Protein AF-A0A968E4V0-F1 (afdb_monomer_lite)

Secondary structure (DSSP, 8-state):
--------STTSSTTSSSSTT-S------SSPPPHHHHHT--TT-BHHHHHHHH---SEEE------EEE-----EE-TTS-EE-----EEEPPPEEEEEE---TT-SS-EEEEEEEETTEEEEEEEEE------------TTS----HHHHHHHHHHHHHHHHHHHHHHHHHHHHHHHHHHHTTSS--SS------EEEE-TTS-EEEESS-TT---------

Radius of gyration: 35.81 Å; chains: 1; bounding box: 77×72×116 Å

pLDDT: mean 72.74, std 19.31, range [39.78, 97.94]

Structure (mmCIF, N/CA/C/O backbone):
data_AF-A0A968E4V0-F1
#
_entry.id   AF-A0A968E4V0-F1
#
loop_
_atom_site.group_PDB
_atom_site.id
_atom_site.type_symbol
_atom_site.label_atom_id
_atom_site.label_alt_id
_atom_site.label_comp_id
_atom_site.label_asym_id
_atom_site.label_entity_id
_atom_site.label_seq_id
_atom_site.pdbx_PDB_ins_code
_atom_site.Cartn_x
_atom_site.Cartn_y
_atom_site.Cartn_z
_atom_site.occupancy
_atom_site.B_iso_or_equiv
_atom_site.auth_seq_id
_atom_site.auth_comp_id
_atom_site.auth_asym_id
_atom_site.auth_atom_id
_atom_site.pdbx_PDB_model_num
ATOM 1 N N . MET A 1 1 ? -40.345 -44.578 -57.515 1.00 40.41 1 MET A N 1
ATOM 2 C CA . MET A 1 1 ? -39.139 -43.722 -57.535 1.00 40.41 1 MET A CA 1
ATOM 3 C C . MET A 1 1 ? -39.230 -42.790 -56.338 1.00 40.41 1 MET A C 1
ATOM 5 O O . MET A 1 1 ? -40.056 -41.891 -56.361 1.00 40.41 1 MET A O 1
ATOM 9 N N . GLY A 1 2 ? -38.512 -43.099 -55.256 1.00 48.91 2 GLY A N 1
ATOM 10 C CA . GLY A 1 2 ? -38.533 -42.325 -54.010 1.00 48.91 2 GLY A CA 1
ATOM 11 C C . GLY A 1 2 ? -37.329 -41.391 -53.946 1.00 48.91 2 GLY A C 1
ATOM 12 O O . GLY A 1 2 ? -36.204 -41.841 -54.149 1.00 48.91 2 GLY A O 1
ATOM 13 N N . ILE A 1 3 ? -37.584 -40.105 -53.710 1.00 55.34 3 ILE A N 1
ATOM 14 C CA . ILE A 1 3 ? -36.569 -39.060 -53.559 1.00 55.34 3 ILE A CA 1
ATOM 15 C C . ILE A 1 3 ? -36.249 -38.948 -52.065 1.00 55.34 3 ILE A C 1
ATOM 17 O O . ILE A 1 3 ? -37.142 -38.738 -51.248 1.00 55.34 3 ILE A O 1
ATOM 21 N N . LEU A 1 4 ? -34.977 -39.159 -51.731 1.00 55.09 4 LEU A N 1
ATOM 22 C CA . LEU A 1 4 ? -34.410 -39.129 -50.387 1.00 55.09 4 LEU A CA 1
ATOM 23 C C . LEU A 1 4 ? -34.003 -37.677 -50.063 1.00 55.09 4 LEU A C 1
ATOM 25 O O . LEU A 1 4 ? -33.089 -37.149 -50.696 1.00 55.09 4 LEU A O 1
ATOM 29 N N . GLU A 1 5 ? -34.669 -37.020 -49.112 1.00 53.97 5 GLU A N 1
ATOM 30 C CA . GLU A 1 5 ? -34.240 -35.707 -48.605 1.00 53.97 5 GLU A CA 1
ATOM 31 C C . GLU A 1 5 ? -33.143 -35.860 -47.532 1.00 53.97 5 GLU A C 1
ATOM 33 O O . GLU A 1 5 ? -33.291 -36.686 -46.626 1.00 53.97 5 GLU A O 1
ATOM 38 N N . PRO A 1 6 ? -32.051 -35.071 -47.576 1.00 59.22 6 PRO A N 1
ATOM 39 C CA . PRO A 1 6 ? -31.046 -35.068 -46.519 1.00 59.22 6 PRO A CA 1
ATOM 40 C C . PRO A 1 6 ? -31.427 -34.112 -45.368 1.00 59.22 6 PRO A C 1
ATOM 42 O O . PRO A 1 6 ? -31.709 -32.934 -45.609 1.00 59.22 6 PRO A O 1
ATOM 45 N N . PRO A 1 7 ? -31.357 -34.551 -44.097 1.00 60.44 7 PRO A N 1
ATOM 46 C CA . PRO A 1 7 ? -31.489 -33.669 -42.946 1.00 60.44 7 PRO A CA 1
ATOM 47 C C . PRO A 1 7 ? -30.126 -33.037 -42.640 1.00 60.44 7 PRO A C 1
ATOM 49 O O . PRO A 1 7 ? -29.184 -33.733 -42.268 1.00 60.44 7 PRO A O 1
ATOM 52 N N . GLY A 1 8 ? -29.974 -31.718 -42.786 1.00 54.84 8 GLY A N 1
ATOM 53 C CA . GLY A 1 8 ? -28.654 -31.140 -42.514 1.00 54.84 8 GLY A CA 1
ATOM 54 C C . GLY A 1 8 ? -28.496 -29.641 -42.677 1.00 54.84 8 GLY A C 1
ATOM 55 O O . GLY A 1 8 ? -27.570 -29.224 -43.361 1.00 54.84 8 GLY A O 1
ATOM 56 N N . ARG A 1 9 ? -29.353 -28.815 -42.063 1.00 54.38 9 ARG A N 1
ATOM 57 C CA . ARG A 1 9 ? -29.071 -27.364 -41.944 1.00 54.38 9 ARG A CA 1
ATOM 58 C C . ARG A 1 9 ? -29.424 -26.711 -40.603 1.00 54.38 9 ARG A C 1
ATOM 60 O O . ARG A 1 9 ? -28.941 -25.620 -40.338 1.00 54.38 9 ARG A O 1
ATOM 67 N N . ALA A 1 10 ? -30.181 -27.368 -39.723 1.00 50.00 10 ALA A N 1
ATOM 68 C CA . ALA A 1 10 ? -30.678 -26.725 -38.499 1.00 50.00 10 ALA A CA 1
ATOM 69 C C . ALA A 1 10 ? -29.717 -26.753 -37.288 1.00 50.00 10 ALA A C 1
ATOM 71 O O . ALA A 1 10 ? -29.968 -26.067 -36.304 1.00 50.00 10 ALA A O 1
ATOM 72 N N . VAL A 1 11 ? -28.606 -27.499 -37.333 1.00 51.06 11 VAL A N 1
ATOM 73 C CA . VAL A 1 11 ? -27.713 -27.666 -36.160 1.00 51.06 11 VAL A CA 1
ATOM 74 C C . VAL A 1 11 ? -26.563 -26.641 -36.127 1.00 51.06 11 VAL A C 1
ATOM 76 O O . VAL A 1 11 ? -25.885 -26.491 -35.116 1.00 51.06 11 VAL A O 1
ATOM 79 N N . MET A 1 12 ? -26.364 -25.856 -37.190 1.00 49.75 12 MET A N 1
ATOM 80 C CA . MET A 1 12 ? -25.157 -25.032 -37.362 1.00 49.75 12 MET A CA 1
ATOM 81 C C . MET A 1 12 ? -25.287 -23.551 -36.951 1.00 49.75 12 MET A C 1
ATOM 83 O O . MET A 1 12 ? -24.521 -22.724 -37.430 1.00 49.75 12 MET A O 1
ATOM 87 N N . ILE A 1 13 ? -26.236 -23.185 -36.079 1.00 49.56 13 ILE A N 1
ATOM 88 C CA . ILE A 1 13 ? -26.352 -21.793 -35.575 1.00 49.56 13 ILE A CA 1
ATOM 89 C C . ILE A 1 13 ? -26.224 -21.700 -34.041 1.00 49.56 13 ILE A C 1
ATOM 91 O O . ILE A 1 13 ? -25.833 -20.659 -33.522 1.00 49.56 13 ILE A O 1
ATOM 95 N N . MET A 1 14 ? -26.405 -22.794 -33.293 1.00 42.66 14 MET A N 1
ATOM 96 C CA . MET A 1 14 ? -26.271 -22.770 -31.822 1.00 42.66 14 MET A CA 1
ATOM 97 C C . MET A 1 14 ? -24.825 -22.893 -31.306 1.00 42.66 14 MET A C 1
ATOM 99 O O . MET A 1 14 ? -24.577 -22.633 -30.133 1.00 42.66 14 MET A O 1
ATOM 103 N N . ALA A 1 15 ? -23.847 -23.230 -32.155 1.00 47.59 15 ALA A N 1
ATOM 104 C CA . ALA A 1 15 ? -22.446 -23.381 -31.737 1.00 47.59 15 ALA A CA 1
ATOM 105 C C . ALA A 1 15 ? -21.643 -22.061 -31.696 1.00 47.59 15 ALA A C 1
ATOM 107 O O . ALA A 1 15 ? -20.560 -22.028 -31.121 1.00 47.59 15 ALA A O 1
ATOM 108 N N . ALA A 1 16 ? -22.155 -20.964 -32.266 1.00 47.06 16 ALA A N 1
ATOM 109 C CA . ALA A 1 16 ? -21.416 -19.699 -32.348 1.00 47.06 16 ALA A CA 1
ATOM 110 C C . ALA A 1 16 ? -21.581 -18.787 -31.113 1.00 47.06 16 ALA A C 1
ATOM 112 O O . ALA A 1 16 ? -20.762 -17.897 -30.902 1.00 47.06 16 ALA A O 1
ATOM 113 N N . LEU A 1 17 ? -22.595 -19.011 -30.267 1.00 47.88 17 LEU A N 1
ATOM 114 C CA . LEU A 1 17 ? -22.869 -18.168 -29.088 1.00 47.88 17 LEU A CA 1
ATOM 115 C C . LEU A 1 17 ? -22.274 -18.698 -27.773 1.00 47.88 17 LEU A C 1
ATOM 117 O O . LEU A 1 17 ? -22.228 -17.958 -26.794 1.00 47.88 17 LEU A O 1
ATOM 121 N N . LEU A 1 18 ? -21.755 -19.932 -27.743 1.00 47.84 18 LEU A N 1
ATOM 122 C CA . LEU A 1 18 ? -21.088 -20.493 -26.556 1.00 47.84 18 LEU A CA 1
ATOM 123 C C . LEU A 1 18 ? -19.561 -20.274 -26.528 1.00 47.84 18 LEU A C 1
ATOM 125 O O . LEU A 1 18 ? -18.925 -20.560 -25.519 1.00 47.84 18 LEU A O 1
ATOM 129 N N . GLY A 1 19 ? -18.961 -19.768 -27.611 1.00 46.31 19 GLY A N 1
ATOM 130 C CA . GLY A 1 19 ? -17.504 -19.597 -27.723 1.00 46.31 19 GLY A CA 1
ATOM 131 C C . GLY A 1 19 ? -16.946 -18.295 -27.136 1.00 46.31 19 GLY A C 1
ATOM 132 O O . GLY A 1 19 ? -15.744 -18.200 -26.905 1.00 46.31 19 GLY A O 1
ATOM 133 N N . ALA A 1 20 ? -17.790 -17.294 -26.865 1.00 49.88 20 ALA A N 1
ATOM 134 C CA . ALA A 1 20 ? -17.334 -15.970 -26.425 1.00 49.88 20 ALA A CA 1
ATOM 135 C C . ALA A 1 20 ? -16.965 -15.889 -24.928 1.00 49.88 20 ALA A C 1
ATOM 137 O O . ALA A 1 20 ? -16.372 -14.904 -24.502 1.00 49.88 20 ALA A O 1
ATOM 138 N N . TRP A 1 21 ? -17.274 -16.920 -24.134 1.00 52.44 21 TRP A N 1
ATOM 139 C CA . TRP A 1 21 ? -16.990 -16.964 -22.689 1.00 52.44 21 TRP A CA 1
ATOM 140 C C . TRP A 1 21 ? -15.671 -17.662 -22.325 1.00 52.44 21 TRP A C 1
ATOM 142 O O . TRP A 1 21 ? -15.311 -17.721 -21.153 1.00 52.44 21 TRP A O 1
ATOM 152 N N . LEU A 1 22 ? -14.941 -18.186 -23.314 1.00 49.97 22 LEU A N 1
ATOM 153 C CA . LEU A 1 22 ? -13.665 -18.884 -23.112 1.00 49.97 22 LEU A CA 1
ATOM 154 C C . LEU A 1 22 ? -12.444 -18.064 -23.527 1.00 49.97 22 LEU A C 1
ATOM 156 O O . LEU A 1 22 ? -11.328 -18.571 -23.443 1.00 49.97 22 LEU A O 1
ATOM 160 N N . LEU A 1 23 ? -12.623 -16.810 -23.950 1.00 53.25 23 LEU A N 1
ATOM 161 C CA . LEU A 1 23 ? -11.489 -15.903 -24.065 1.00 53.25 23 LEU A CA 1
ATOM 162 C C . LEU A 1 23 ? -11.055 -15.554 -22.636 1.00 53.25 23 LEU A C 1
ATOM 164 O O . LEU A 1 23 ? -11.835 -14.910 -21.929 1.00 53.25 23 LEU A O 1
ATOM 168 N N . PRO A 1 24 ? -9.867 -15.992 -22.172 1.00 55.53 24 PRO A N 1
ATOM 169 C CA . PRO A 1 24 ? -9.330 -15.491 -20.922 1.00 55.53 24 PRO A CA 1
ATOM 170 C C . PRO A 1 24 ? -9.246 -13.975 -21.078 1.00 55.53 24 PRO A C 1
ATOM 172 O O . PRO A 1 24 ? -8.473 -13.475 -21.897 1.00 55.53 24 PRO A O 1
ATOM 175 N N . GLY A 1 25 ? -10.096 -13.249 -20.345 1.00 54.31 25 GLY A N 1
ATOM 176 C CA . GLY A 1 25 ? -9.962 -11.803 -20.228 1.00 54.31 25 GLY A CA 1
ATOM 177 C C . GLY A 1 25 ? -8.513 -11.495 -19.852 1.00 54.31 25 GLY A C 1
ATOM 178 O O . GLY A 1 25 ? -7.907 -12.328 -19.165 1.00 54.31 25 GLY A O 1
ATOM 179 N N . PRO A 1 26 ? -7.939 -10.380 -20.339 1.00 57.09 26 PRO A N 1
ATOM 180 C CA . PRO A 1 26 ? -6.553 -10.032 -20.059 1.00 57.09 26 PRO A CA 1
ATOM 181 C C . PRO A 1 26 ? -6.343 -10.168 -18.556 1.00 57.09 26 PRO A C 1
ATOM 183 O O . PRO A 1 26 ? -6.929 -9.433 -17.762 1.00 57.09 26 PRO A O 1
ATOM 186 N N . ARG A 1 27 ? -5.599 -11.204 -18.155 1.00 49.62 27 ARG A N 1
ATOM 187 C CA . ARG A 1 27 ? -5.190 -11.345 -16.768 1.00 49.62 27 ARG A CA 1
ATOM 188 C C . ARG A 1 27 ? -4.295 -10.148 -16.549 1.00 49.62 27 ARG A C 1
ATOM 190 O O . ARG A 1 27 ? -3.253 -10.069 -17.190 1.00 49.62 27 ARG A O 1
ATOM 197 N N . ALA A 1 28 ? -4.750 -9.221 -15.714 1.00 53.91 28 ALA A N 1
ATOM 198 C CA . ALA A 1 28 ? -3.884 -8.214 -15.143 1.00 53.91 28 ALA A CA 1
ATOM 199 C C . ALA A 1 28 ? -2.713 -8.980 -14.518 1.00 53.91 28 ALA A C 1
ATOM 201 O O . ALA A 1 28 ? -2.883 -9.676 -13.513 1.00 53.91 28 ALA A O 1
ATOM 202 N N . GLU A 1 29 ? -1.576 -8.982 -15.213 1.00 61.53 29 GLU A N 1
ATOM 203 C CA . GLU A 1 29 ? -0.310 -9.377 -14.622 1.00 61.53 29 GLU A CA 1
ATOM 204 C C . GLU A 1 29 ? -0.135 -8.532 -13.362 1.00 61.53 29 GLU A C 1
ATOM 206 O O . GLU A 1 29 ? -0.511 -7.359 -13.336 1.00 61.53 29 GLU A O 1
ATOM 211 N N . ALA A 1 30 ? 0.356 -9.166 -12.300 1.00 64.81 30 ALA A N 1
ATOM 212 C CA . ALA A 1 30 ? 0.696 -8.475 -11.068 1.00 64.81 30 ALA A CA 1
ATOM 213 C C . ALA A 1 30 ? 1.584 -7.263 -11.418 1.00 64.81 30 ALA A C 1
ATOM 215 O O . ALA A 1 30 ? 2.585 -7.422 -12.124 1.00 64.81 30 ALA A O 1
ATOM 216 N N . GLY A 1 31 ? 1.148 -6.060 -11.041 1.00 80.38 31 GLY A N 1
ATOM 217 C CA . GLY A 1 31 ? 1.777 -4.814 -11.464 1.00 80.38 31 GLY A CA 1
ATOM 218 C C . GLY A 1 31 ? 0.902 -3.577 -11.257 1.00 80.38 31 GLY A C 1
ATOM 219 O O . GLY A 1 31 ? -0.093 -3.589 -10.525 1.00 80.38 31 GLY A O 1
ATOM 220 N N . GLN A 1 32 ? 1.271 -2.472 -11.909 1.00 89.94 32 GLN A N 1
ATOM 221 C CA . GLN A 1 32 ? 0.540 -1.210 -11.821 1.00 89.94 32 GLN A CA 1
ATOM 222 C C . GLN A 1 32 ? -0.907 -1.338 -12.314 1.00 89.94 32 GLN A C 1
ATOM 224 O O . GLN A 1 32 ? -1.189 -1.885 -13.378 1.00 89.94 32 GLN A O 1
ATOM 229 N N . ILE A 1 33 ? -1.833 -0.708 -11.585 1.00 92.38 33 ILE A N 1
ATOM 230 C CA . ILE A 1 33 ? -3.208 -0.527 -12.057 1.00 92.38 33 ILE A CA 1
ATOM 231 C C . ILE A 1 33 ? -3.199 0.366 -13.299 1.00 92.38 33 ILE A C 1
ATOM 233 O O . ILE A 1 33 ? -2.739 1.514 -13.248 1.00 92.38 33 ILE A O 1
ATOM 237 N N . GLU A 1 34 ? -3.779 -0.125 -14.393 1.00 91.06 34 GLU A N 1
ATOM 238 C CA . GLU A 1 34 ? -3.966 0.665 -15.605 1.00 91.06 34 GLU A CA 1
ATOM 239 C C . GLU A 1 34 ? -4.679 1.989 -15.282 1.00 91.06 34 GLU A C 1
ATOM 241 O O . GLU A 1 34 ? -5.624 2.044 -14.489 1.00 91.06 34 GLU A O 1
ATOM 246 N N . SER A 1 35 ? -4.249 3.090 -15.902 1.00 90.94 35 SER A N 1
ATOM 247 C CA . SER A 1 35 ? -4.824 4.406 -15.615 1.00 90.94 35 SER A CA 1
ATOM 248 C C . SER A 1 35 ? -6.339 4.452 -15.827 1.00 90.94 35 SER A C 1
ATOM 250 O O . SER A 1 35 ? -7.029 5.087 -15.034 1.00 90.94 35 SER A O 1
ATOM 252 N N . SER A 1 36 ? -6.858 3.744 -16.834 1.00 91.56 36 SER A N 1
ATOM 253 C CA . SER A 1 36 ? -8.295 3.609 -17.087 1.00 91.56 36 SER A CA 1
ATOM 254 C C . SER A 1 36 ? -9.015 2.923 -15.916 1.00 91.56 36 SER A C 1
ATOM 256 O O . SER A 1 36 ? -9.959 3.488 -15.361 1.00 91.56 36 SER A O 1
ATOM 258 N N . ALA A 1 37 ? -8.520 1.765 -15.467 1.00 92.94 37 ALA A N 1
ATOM 259 C CA . ALA A 1 37 ? -9.046 1.028 -14.322 1.00 92.94 37 ALA A CA 1
ATOM 260 C C . ALA A 1 37 ? -9.014 1.870 -13.038 1.00 92.94 37 ALA A C 1
ATOM 262 O O . ALA A 1 37 ? -10.003 1.907 -12.305 1.00 92.94 37 ALA A O 1
ATOM 263 N N . TYR A 1 38 ? -7.935 2.625 -12.810 1.00 94.44 38 TYR A N 1
ATOM 264 C CA . TYR A 1 38 ? -7.808 3.528 -11.666 1.00 94.44 38 TYR A CA 1
ATOM 265 C C . TYR A 1 38 ? -8.910 4.598 -11.618 1.00 94.44 38 TYR A C 1
ATOM 267 O O . TYR A 1 38 ? -9.493 4.817 -10.559 1.00 94.44 38 TYR A O 1
ATOM 275 N N . PHE A 1 39 ? -9.251 5.237 -12.747 1.00 95.12 39 PHE A N 1
ATOM 276 C CA . PHE A 1 39 ? -10.326 6.247 -12.789 1.00 95.12 39 PHE A CA 1
ATOM 277 C C . PHE A 1 39 ? -11.709 5.678 -12.459 1.00 95.12 39 PHE A C 1
ATOM 279 O O . PHE A 1 39 ? -12.626 6.417 -12.084 1.00 95.12 39 PHE A O 1
ATOM 286 N N . HIS A 1 40 ? -11.869 4.363 -12.588 1.00 96.31 40 HIS A N 1
ATOM 287 C CA . HIS A 1 40 ? -13.087 3.671 -12.214 1.00 96.31 40 HIS A CA 1
ATOM 288 C C . HIS A 1 40 ? -13.116 3.244 -10.748 1.00 96.31 40 HIS A C 1
ATOM 290 O O . HIS A 1 40 ? -14.178 2.817 -10.308 1.00 96.31 40 HIS A O 1
ATOM 296 N N . LEU A 1 41 ? -12.031 3.364 -9.981 1.00 96.81 41 LEU A N 1
ATOM 297 C CA . LEU A 1 41 ? -12.030 3.043 -8.553 1.00 96.81 41 LEU A CA 1
ATOM 298 C C . LEU A 1 41 ? -12.639 4.186 -7.735 1.00 96.81 41 LEU A C 1
ATOM 300 O O . LEU A 1 41 ? -12.351 5.362 -7.962 1.00 96.81 41 LEU A O 1
ATOM 304 N N . ARG A 1 42 ? -13.500 3.852 -6.767 1.00 97.69 42 ARG A N 1
ATOM 305 C CA . ARG A 1 42 ? -14.157 4.832 -5.887 1.00 97.69 42 ARG A CA 1
ATOM 306 C C . ARG A 1 42 ? -14.251 4.313 -4.458 1.00 97.69 42 ARG A C 1
ATOM 308 O O . ARG A 1 42 ? -14.364 3.112 -4.235 1.00 97.69 42 ARG A O 1
ATOM 315 N N . ARG A 1 43 ? -14.258 5.236 -3.491 1.00 97.00 43 ARG A N 1
ATOM 316 C CA . ARG A 1 43 ? -14.548 4.916 -2.084 1.00 97.00 43 ARG A CA 1
ATOM 317 C C . ARG A 1 43 ? -15.885 4.171 -1.975 1.00 97.00 43 ARG A C 1
ATOM 319 O O . ARG A 1 43 ? -16.830 4.526 -2.678 1.00 97.00 43 ARG A O 1
ATOM 326 N N . GLY A 1 44 ? -15.939 3.160 -1.112 1.00 96.50 44 GLY A N 1
ATOM 327 C CA . GLY A 1 44 ? -17.098 2.281 -0.928 1.00 96.50 44 GLY A CA 1
ATOM 328 C C . GLY A 1 44 ? -17.151 1.057 -1.854 1.00 96.50 44 GLY A C 1
ATOM 329 O O . GLY A 1 44 ? -18.010 0.208 -1.658 1.00 96.50 44 GLY A O 1
ATOM 330 N N . MET A 1 45 ? -16.258 0.921 -2.845 1.00 97.94 45 MET A N 1
ATOM 331 C CA . MET A 1 45 ? -16.186 -0.316 -3.642 1.00 97.94 45 MET A CA 1
ATOM 332 C C . MET A 1 45 ? -15.734 -1.496 -2.790 1.00 97.94 45 MET A C 1
ATOM 334 O O . MET A 1 45 ? -14.842 -1.342 -1.956 1.00 97.94 45 MET A O 1
ATOM 338 N N . SER A 1 46 ? -16.305 -2.676 -3.029 1.00 96.94 46 SER A N 1
ATOM 339 C CA . SER A 1 46 ? -15.897 -3.891 -2.326 1.00 96.94 46 SER A CA 1
ATOM 340 C C . SER A 1 46 ? -14.529 -4.384 -2.800 1.00 96.94 46 SER A C 1
ATOM 342 O O . SER A 1 46 ? -14.146 -4.188 -3.954 1.00 96.94 46 SER A O 1
ATOM 344 N N . GLU A 1 47 ? -13.816 -5.112 -1.939 1.00 95.31 47 GLU A N 1
ATOM 345 C CA . GLU A 1 47 ? -12.570 -5.814 -2.299 1.00 95.31 47 GLU A CA 1
ATOM 346 C C . GLU A 1 47 ? -12.715 -6.657 -3.579 1.00 95.31 47 GLU A C 1
ATOM 348 O O . GLU A 1 47 ? -11.854 -6.629 -4.459 1.00 95.31 47 GLU A O 1
ATOM 353 N N . SER A 1 48 ? -13.838 -7.364 -3.732 1.00 95.62 48 SER A N 1
ATOM 354 C CA . SER A 1 48 ? -14.123 -8.174 -4.920 1.00 95.62 48 SER A CA 1
ATOM 355 C C . SER A 1 48 ? -14.285 -7.342 -6.194 1.00 95.62 48 SER A C 1
ATOM 357 O O . SER A 1 48 ? -13.789 -7.742 -7.245 1.00 95.62 48 SER A O 1
ATOM 359 N N . GLU A 1 49 ? -14.939 -6.180 -6.120 1.00 95.94 49 GLU A N 1
ATOM 360 C CA . GLU A 1 49 ? -15.088 -5.277 -7.264 1.00 95.94 49 GLU A CA 1
ATOM 361 C C . GLU A 1 49 ? -13.729 -4.710 -7.689 1.00 95.94 49 GLU A C 1
ATOM 363 O O . GLU A 1 49 ? -13.444 -4.616 -8.886 1.00 95.94 49 GLU A O 1
ATOM 368 N N . VAL A 1 50 ? -12.860 -4.406 -6.720 1.00 95.94 50 VAL A N 1
ATOM 369 C CA . VAL A 1 50 ? -11.485 -3.975 -6.996 1.00 95.94 50 VAL A CA 1
ATOM 370 C C . VAL A 1 50 ? -10.693 -5.073 -7.689 1.00 95.94 50 VAL A C 1
ATOM 372 O O . VAL A 1 50 ? -10.075 -4.788 -8.707 1.00 95.94 50 VAL A O 1
ATOM 375 N N . LEU A 1 51 ? -10.749 -6.322 -7.218 1.00 94.75 51 LEU A N 1
ATOM 376 C CA . LEU A 1 51 ? -10.036 -7.436 -7.863 1.00 94.75 51 LEU A CA 1
ATOM 377 C C . LEU A 1 51 ? -10.466 -7.647 -9.313 1.00 94.75 51 LEU A C 1
ATOM 379 O O . LEU A 1 51 ? -9.628 -7.925 -10.165 1.00 94.75 51 LEU A O 1
ATOM 383 N N . VAL A 1 52 ? -11.760 -7.502 -9.603 1.00 93.88 52 VAL A N 1
ATOM 384 C CA . VAL A 1 52 ? -12.283 -7.654 -10.968 1.00 93.88 52 VAL A CA 1
ATOM 385 C C . VAL A 1 52 ? -11.779 -6.540 -11.889 1.00 93.88 52 VAL A C 1
ATOM 387 O O . VAL A 1 52 ? -11.552 -6.793 -13.069 1.00 93.88 52 VAL A O 1
ATOM 390 N N . ARG A 1 53 ? -11.602 -5.316 -11.376 1.00 93.31 53 ARG A N 1
ATOM 391 C CA . ARG A 1 53 ? -11.212 -4.149 -12.187 1.00 93.31 53 ARG A CA 1
ATOM 392 C C . ARG A 1 53 ? -9.709 -3.920 -12.268 1.00 93.31 53 ARG A C 1
ATOM 394 O O . ARG A 1 53 ? -9.196 -3.644 -13.343 1.00 93.31 53 ARG A O 1
ATOM 401 N N . ALA A 1 54 ? -9.038 -3.960 -11.126 1.00 93.94 54 ALA A N 1
ATOM 402 C CA . ALA A 1 54 ? -7.624 -3.644 -10.976 1.00 93.94 54 ALA A CA 1
ATOM 403 C C . ALA A 1 54 ? -6.727 -4.887 -11.011 1.00 93.94 54 ALA A C 1
ATOM 405 O O . ALA A 1 54 ? -5.518 -4.751 -11.151 1.00 93.94 54 ALA A O 1
ATOM 406 N N . GLY A 1 55 ? -7.300 -6.086 -10.880 1.00 93.75 55 GLY A N 1
ATOM 407 C CA . GLY A 1 55 ? -6.531 -7.317 -10.760 1.00 93.75 55 GLY A CA 1
ATOM 408 C C . GLY A 1 55 ? -6.008 -7.569 -9.348 1.00 93.75 55 GLY A C 1
ATOM 409 O O . GLY A 1 55 ? -6.311 -6.847 -8.390 1.00 93.75 55 GLY A O 1
ATOM 410 N N . ALA A 1 56 ? -5.234 -8.647 -9.227 1.00 94.38 56 ALA A N 1
ATOM 411 C CA . ALA A 1 56 ? -4.619 -9.043 -7.969 1.00 94.38 56 ALA A CA 1
ATOM 412 C C . ALA A 1 56 ? -3.514 -8.046 -7.569 1.00 94.38 56 ALA A C 1
ATOM 414 O O . ALA A 1 56 ? -2.725 -7.654 -8.427 1.00 94.38 56 ALA A O 1
ATOM 415 N N . PRO A 1 57 ? -3.439 -7.641 -6.291 1.00 95.38 57 PRO A N 1
ATOM 416 C CA . PRO A 1 57 ? -2.367 -6.775 -5.812 1.00 95.38 57 PRO A CA 1
ATOM 417 C C . PRO A 1 57 ? -1.037 -7.526 -5.684 1.00 95.38 57 PRO A C 1
ATOM 419 O O . PRO A 1 57 ? -1.020 -8.730 -5.423 1.00 95.38 57 PRO A O 1
ATOM 422 N N . ASP A 1 58 ? 0.074 -6.794 -5.766 1.00 94.12 58 ASP A N 1
ATOM 423 C CA . ASP A 1 58 ? 1.425 -7.344 -5.588 1.00 94.12 58 ASP A CA 1
ATOM 424 C C . ASP A 1 58 ? 1.723 -7.665 -4.125 1.00 94.12 58 ASP A C 1
ATOM 426 O O . ASP A 1 58 ? 2.342 -8.676 -3.790 1.00 94.12 58 ASP A O 1
ATOM 430 N N . LEU A 1 59 ? 1.277 -6.779 -3.233 1.00 93.56 59 LEU A N 1
ATOM 431 C CA . LEU A 1 59 ? 1.459 -6.928 -1.799 1.00 93.56 59 LEU A CA 1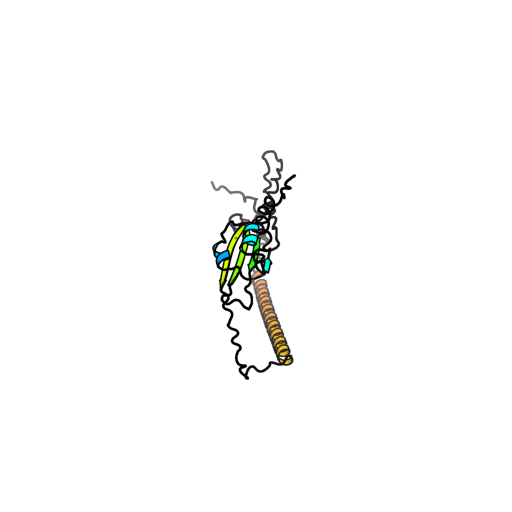
ATOM 432 C C . LEU A 1 59 ? 0.164 -6.594 -1.068 1.00 93.56 59 LEU A C 1
ATOM 434 O O . LEU A 1 59 ? -0.439 -5.535 -1.252 1.00 93.56 59 LEU A O 1
ATOM 438 N N . VAL A 1 60 ? -0.225 -7.497 -0.175 1.00 94.19 60 VAL A N 1
ATOM 439 C CA . VAL A 1 60 ? -1.321 -7.292 0.767 1.00 94.19 60 VAL A CA 1
ATOM 440 C C . VAL A 1 60 ? -0.721 -7.134 2.153 1.00 94.19 60 VAL A C 1
ATOM 442 O O . VAL A 1 60 ? -0.093 -8.051 2.678 1.00 94.19 60 VAL A O 1
ATOM 445 N N . THR A 1 61 ? -0.922 -5.970 2.762 1.00 91.50 61 THR A N 1
ATOM 446 C CA . THR A 1 61 ? -0.595 -5.739 4.168 1.00 91.50 61 THR A CA 1
ATOM 447 C C . THR A 1 61 ? -1.882 -5.598 4.965 1.00 91.50 61 THR A C 1
ATOM 449 O O . THR A 1 61 ? -2.626 -4.629 4.847 1.00 91.50 61 THR A O 1
ATOM 452 N N . SER A 1 62 ? -2.159 -6.586 5.804 1.00 87.25 62 SER A N 1
ATOM 453 C CA . SER A 1 62 ? -3.076 -6.428 6.926 1.00 87.25 62 SER A CA 1
ATOM 454 C C . SER A 1 62 ? -2.210 -6.094 8.141 1.00 87.25 62 SER A C 1
ATOM 456 O O . SER A 1 62 ? -1.414 -6.953 8.536 1.00 87.25 62 SER A O 1
ATOM 458 N N . PRO A 1 63 ? -2.303 -4.893 8.744 1.00 69.44 63 PRO A N 1
ATOM 459 C CA . PRO A 1 63 ? -1.800 -4.683 10.088 1.00 69.44 63 PRO A CA 1
ATOM 460 C C . PRO A 1 63 ? -2.623 -5.618 10.973 1.00 69.44 63 PRO A C 1
ATOM 462 O O . PRO A 1 63 ? -3.761 -5.326 11.330 1.00 69.44 63 PRO A O 1
ATOM 465 N N . GLY A 1 64 ? -2.094 -6.822 11.181 1.00 61.62 64 GLY A N 1
ATOM 466 C CA . GLY A 1 64 ? -2.764 -7.891 11.891 1.00 61.62 64 GLY A CA 1
ATOM 467 C C . GLY A 1 64 ? -2.944 -7.457 13.327 1.00 61.62 64 GLY A C 1
ATOM 468 O O . GLY A 1 64 ? -2.020 -7.585 14.112 1.00 61.62 64 GLY A O 1
ATOM 469 N N . LEU A 1 65 ? -4.106 -6.894 13.628 1.00 53.06 65 LEU A N 1
ATOM 470 C CA . LEU A 1 65 ? -4.640 -6.664 14.955 1.00 53.06 65 LEU A CA 1
ATOM 471 C C . LEU A 1 65 ? -6.136 -6.430 14.753 1.00 53.06 65 LEU A C 1
ATOM 473 O O . LEU A 1 65 ? -6.606 -5.303 14.595 1.00 53.06 65 LEU A O 1
ATOM 477 N N . GLU A 1 66 ? -6.899 -7.522 14.804 1.00 53.94 66 GLU A N 1
ATOM 478 C CA . GLU A 1 66 ? -8.187 -7.469 15.487 1.00 53.94 66 GLU A CA 1
ATOM 479 C C . GLU A 1 66 ? -7.894 -6.998 16.918 1.00 53.94 66 GLU A C 1
ATOM 481 O O . GLU A 1 66 ? -7.734 -7.788 17.846 1.00 53.94 66 GLU A O 1
ATOM 486 N N . ALA A 1 67 ? -7.744 -5.690 17.107 1.00 50.28 67 ALA A N 1
ATOM 487 C CA . ALA A 1 67 ? -7.833 -5.108 18.424 1.00 50.28 67 ALA A CA 1
ATOM 488 C C . ALA A 1 67 ? -9.300 -5.277 18.824 1.00 50.28 67 ALA A C 1
ATOM 490 O O . ALA A 1 67 ? -10.174 -4.479 18.490 1.00 50.28 67 ALA A O 1
ATOM 491 N N . VAL A 1 68 ? -9.592 -6.403 19.472 1.00 54.12 68 VAL A N 1
ATOM 492 C CA . VAL A 1 68 ? -10.821 -6.567 20.230 1.00 54.12 68 VAL A CA 1
ATOM 493 C C . VAL A 1 68 ? -10.684 -5.593 21.388 1.00 54.12 68 VAL A C 1
ATOM 495 O O . VAL A 1 68 ? -10.089 -5.908 22.417 1.00 54.12 68 VAL A O 1
ATOM 498 N N . GLU A 1 69 ? -11.175 -4.372 21.195 1.00 53.34 69 GLU A N 1
ATOM 499 C CA . GLU A 1 69 ? -11.292 -3.422 22.286 1.00 53.34 69 GLU A CA 1
ATOM 500 C C . GLU A 1 69 ? -12.365 -3.971 23.229 1.00 53.34 69 GLU A C 1
ATOM 502 O O . GLU A 1 69 ? -13.572 -3.816 23.025 1.00 53.34 69 GLU A O 1
ATOM 507 N N . VAL A 1 70 ? -11.916 -4.702 24.248 1.00 55.47 70 VAL A N 1
ATOM 508 C CA . VAL A 1 70 ? -12.761 -5.108 25.365 1.00 55.47 70 VAL A CA 1
ATOM 509 C C . VAL A 1 70 ? -12.950 -3.866 26.221 1.00 55.47 70 VAL A C 1
ATOM 511 O O . VAL A 1 70 ? -12.216 -3.632 27.181 1.00 55.47 70 VAL A O 1
ATOM 514 N N . LYS A 1 71 ? -13.932 -3.039 25.859 1.00 55.03 71 LYS A N 1
ATOM 515 C CA . LYS A 1 71 ? -14.399 -1.975 26.743 1.00 55.03 71 LYS A CA 1
ATOM 516 C C . LYS A 1 71 ? -14.924 -2.659 28.006 1.00 55.03 71 LYS A C 1
ATOM 518 O O . LYS A 1 71 ? -15.940 -3.352 27.956 1.00 55.03 71 LYS A O 1
ATOM 523 N N . ARG A 1 72 ? -14.201 -2.538 29.124 1.00 55.75 72 ARG A N 1
ATOM 524 C CA . ARG A 1 72 ? -14.737 -2.931 30.432 1.00 55.75 72 ARG A CA 1
ATOM 525 C C . ARG A 1 72 ? -15.934 -2.021 30.690 1.00 55.75 72 ARG A C 1
ATOM 527 O O . ARG A 1 72 ? -15.751 -0.816 30.841 1.00 55.75 72 ARG A O 1
ATOM 534 N N . GLY A 1 73 ? -17.139 -2.589 30.654 1.00 56.00 73 GLY A N 1
ATOM 535 C CA . GLY A 1 73 ? -18.343 -1.888 31.083 1.00 56.00 73 GLY A CA 1
ATOM 536 C C . GLY A 1 73 ? -18.159 -1.405 32.519 1.00 56.00 73 GLY A C 1
ATOM 537 O O . GLY A 1 73 ? -17.542 -2.101 33.332 1.00 56.00 73 GLY A O 1
ATOM 538 N N . MET A 1 74 ? -18.636 -0.196 32.810 1.00 53.38 74 MET A N 1
ATOM 539 C CA . MET A 1 74 ? -18.771 0.272 34.187 1.00 53.38 74 MET A CA 1
ATOM 540 C C . MET A 1 74 ? -19.657 -0.716 34.949 1.00 53.38 74 MET A C 1
ATOM 542 O O . MET A 1 74 ? -20.669 -1.181 34.431 1.00 53.38 74 MET A O 1
ATOM 546 N N . VAL A 1 75 ? -19.248 -1.060 36.168 1.00 58.22 75 VAL A N 1
ATOM 547 C CA . VAL A 1 75 ? -20.087 -1.825 37.090 1.00 58.22 75 VAL A CA 1
ATOM 548 C C . VAL A 1 75 ? -21.003 -0.812 37.755 1.00 58.22 75 VAL A C 1
ATOM 550 O O . VAL A 1 75 ? -20.613 -0.183 38.739 1.00 58.22 75 VAL A O 1
ATOM 553 N N . ASP A 1 76 ? -22.194 -0.620 37.201 1.00 58.25 76 ASP A N 1
ATOM 554 C CA . ASP A 1 76 ? -23.221 0.140 37.901 1.00 58.25 76 ASP A CA 1
ATOM 555 C C . ASP A 1 76 ? -23.806 -0.743 39.004 1.00 58.25 76 ASP A C 1
ATOM 557 O O . ASP A 1 76 ? -24.343 -1.829 38.770 1.00 58.25 76 ASP A O 1
ATOM 561 N N . ARG A 1 77 ? -23.645 -0.284 40.247 1.00 57.31 77 ARG A N 1
ATOM 562 C CA . ARG A 1 77 ? -24.290 -0.891 41.409 1.00 57.31 77 ARG A CA 1
ATOM 563 C C . ARG A 1 77 ? -25.728 -0.383 41.433 1.00 57.31 77 ARG A C 1
ATOM 565 O O . ARG A 1 77 ? -25.949 0.807 41.648 1.00 57.31 77 ARG A O 1
ATOM 572 N N . GLY A 1 78 ? -26.685 -1.281 41.201 1.00 65.56 78 GLY A N 1
ATOM 573 C CA . GLY A 1 78 ? -28.102 -0.959 41.336 1.00 65.56 78 GLY A CA 1
ATOM 574 C C . GLY A 1 78 ? -28.434 -0.510 42.762 1.00 65.56 78 GLY A C 1
ATOM 575 O O . GLY A 1 78 ? -27.716 -0.840 43.711 1.00 65.56 78 GLY A O 1
ATOM 576 N N . VAL A 1 79 ? -29.536 0.227 42.916 1.00 74.25 79 VAL A N 1
ATOM 577 C CA . VAL A 1 79 ? -30.048 0.720 44.215 1.00 74.25 79 VAL A CA 1
ATOM 578 C C . VAL A 1 79 ? -30.259 -0.433 45.215 1.00 74.25 79 VAL A C 1
ATOM 580 O O . VAL A 1 79 ? -30.147 -0.255 46.425 1.00 74.25 79 VAL A O 1
ATOM 583 N N . ASP A 1 80 ? -30.458 -1.634 44.684 1.00 77.94 80 ASP A N 1
ATOM 584 C CA . ASP A 1 80 ? -30.785 -2.875 45.376 1.00 77.94 80 ASP A CA 1
ATOM 585 C C . ASP A 1 80 ? -29.524 -3.651 45.817 1.00 77.94 80 ASP A C 1
ATOM 587 O O . ASP A 1 80 ? -29.612 -4.692 46.463 1.00 77.94 80 ASP A O 1
ATOM 591 N N . GLY A 1 81 ? -28.329 -3.173 45.449 1.00 75.75 81 GLY A N 1
ATOM 592 C CA . GLY A 1 81 ? -27.058 -3.855 45.703 1.00 75.75 81 GLY A CA 1
ATOM 593 C C . GLY A 1 81 ? -26.718 -4.973 44.710 1.00 75.75 81 GLY A C 1
ATOM 594 O O . GLY A 1 81 ? -25.616 -5.522 44.788 1.00 75.75 81 GLY A O 1
ATOM 595 N N . GLU A 1 82 ? -27.595 -5.283 43.750 1.00 60.16 82 GLU A N 1
ATOM 596 C CA . GLU A 1 82 ? -27.264 -6.189 42.649 1.00 60.16 82 GLU A CA 1
ATOM 597 C C . GLU A 1 82 ? -26.183 -5.576 41.747 1.00 60.16 82 GLU A C 1
ATOM 599 O O . GLU A 1 82 ? -26.278 -4.438 41.275 1.00 60.16 82 GLU A O 1
ATOM 604 N N . MET A 1 83 ? -25.116 -6.348 41.525 1.00 55.72 83 MET A N 1
ATOM 605 C CA . MET A 1 83 ? -24.084 -6.018 40.549 1.00 55.72 83 MET A CA 1
ATOM 606 C C . MET A 1 83 ? -24.553 -6.492 39.176 1.00 55.72 83 MET A C 1
ATOM 608 O O . MET A 1 83 ? -24.486 -7.681 38.867 1.00 55.72 83 MET A O 1
ATOM 612 N N . SER A 1 84 ? -25.017 -5.562 38.345 1.00 52.91 84 SER A N 1
ATOM 613 C CA . SER A 1 84 ? -25.273 -5.839 36.935 1.00 52.91 84 SER A CA 1
ATOM 614 C C . SER A 1 84 ? -23.953 -5.763 36.168 1.00 52.91 84 SER A C 1
ATOM 616 O O . SER A 1 84 ? -23.314 -4.712 36.104 1.00 52.91 84 SER A O 1
ATOM 618 N N . PHE A 1 85 ? -23.520 -6.882 35.587 1.00 56.16 85 PHE A N 1
ATOM 619 C CA . PHE A 1 85 ? -22.411 -6.882 34.638 1.00 56.16 85 PHE A CA 1
ATOM 620 C C . PHE A 1 85 ? -22.946 -6.445 33.278 1.00 56.16 85 PHE A C 1
ATOM 622 O O . PHE A 1 85 ? -23.574 -7.239 32.574 1.00 56.16 85 PHE A O 1
ATOM 629 N N . ASP A 1 86 ? -22.698 -5.188 32.902 1.00 53.50 86 ASP A N 1
ATOM 630 C CA . ASP A 1 86 ? -23.051 -4.735 31.562 1.00 53.50 86 ASP A CA 1
ATOM 631 C C . ASP A 1 86 ? -22.254 -5.556 30.537 1.00 53.50 86 ASP A C 1
ATOM 633 O O . ASP A 1 86 ? -21.029 -5.719 30.615 1.00 53.50 86 ASP A O 1
ATOM 637 N N . THR A 1 87 ? -22.989 -6.195 29.636 1.00 54.81 87 THR A N 1
ATOM 638 C CA . THR A 1 87 ? -22.485 -7.284 28.800 1.00 54.81 87 THR A CA 1
ATOM 639 C C . THR A 1 87 ? -21.408 -6.734 27.868 1.00 54.81 87 THR A C 1
ATOM 641 O O . THR A 1 87 ? -21.631 -5.739 27.183 1.00 54.81 87 THR A O 1
ATOM 644 N N . PHE A 1 88 ? -20.234 -7.374 27.825 1.00 53.62 88 PHE A N 1
ATOM 645 C CA . PHE A 1 88 ? -19.090 -6.962 27.005 1.00 53.62 88 PHE A CA 1
ATOM 646 C C . PHE A 1 88 ? -19.503 -6.593 25.568 1.00 53.62 88 PHE A C 1
ATOM 648 O O . PHE A 1 88 ? -19.679 -7.467 24.714 1.00 53.62 88 PHE A O 1
ATOM 655 N N . ARG A 1 89 ? -19.605 -5.293 25.261 1.00 53.56 89 ARG A N 1
ATOM 656 C CA . ARG A 1 89 ? -19.738 -4.823 23.879 1.00 53.56 89 ARG A CA 1
ATOM 657 C C . ARG A 1 89 ? -18.395 -5.020 23.187 1.00 53.56 89 ARG A C 1
ATOM 659 O O . ARG A 1 89 ? -17.493 -4.197 23.305 1.00 53.56 89 ARG A O 1
ATOM 666 N N . ARG A 1 90 ? -18.254 -6.141 22.475 1.00 54.62 90 ARG A N 1
ATOM 667 C CA . ARG A 1 90 ? -17.135 -6.371 21.555 1.00 54.62 90 ARG A CA 1
ATOM 668 C C . ARG A 1 90 ? -17.281 -5.420 20.374 1.00 54.62 90 ARG A C 1
ATOM 670 O O . ARG A 1 90 ? -17.967 -5.730 19.402 1.00 54.62 90 ARG A O 1
ATOM 677 N N . THR A 1 91 ? -16.638 -4.264 20.455 1.00 55.06 91 THR A N 1
ATOM 678 C CA . THR A 1 91 ? -16.503 -3.373 19.304 1.00 55.06 91 THR A CA 1
ATOM 679 C C . THR A 1 91 ? -15.461 -3.999 18.385 1.00 55.06 91 THR A C 1
ATOM 681 O O . THR A 1 91 ? -14.270 -3.985 18.689 1.00 55.06 91 THR A O 1
ATOM 684 N N . ARG A 1 92 ? -15.895 -4.636 17.290 1.00 56.00 92 ARG A N 1
ATOM 685 C CA . ARG A 1 92 ? -14.959 -5.088 16.255 1.00 56.00 92 ARG A CA 1
ATOM 686 C C . ARG A 1 92 ? -14.399 -3.845 15.582 1.00 56.00 92 ARG A C 1
ATOM 688 O O . ARG A 1 92 ? -15.132 -3.137 14.894 1.00 56.00 92 ARG A O 1
ATOM 695 N N . ILE A 1 93 ? -13.118 -3.569 15.798 1.00 61.69 93 ILE A N 1
ATOM 696 C CA . ILE A 1 93 ? -12.417 -2.572 14.997 1.00 61.69 93 ILE A CA 1
ATOM 697 C C . ILE A 1 93 ? -12.363 -3.142 13.574 1.00 61.69 93 ILE A C 1
ATOM 699 O O . ILE A 1 93 ? -11.872 -4.259 13.399 1.00 61.69 93 ILE A O 1
ATOM 703 N N . PRO A 1 94 ? -12.930 -2.451 12.567 1.00 65.38 94 PRO A N 1
ATOM 704 C CA . PRO A 1 94 ? -12.938 -2.960 11.204 1.00 65.38 94 PRO A CA 1
ATOM 705 C C . PRO A 1 94 ? -11.496 -3.182 10.758 1.00 65.38 94 PRO A C 1
ATOM 707 O O . PRO A 1 94 ? -10.670 -2.272 10.851 1.00 65.38 94 PRO A O 1
ATOM 710 N N . THR A 1 95 ? -11.203 -4.399 10.304 1.00 68.38 95 THR A N 1
ATOM 711 C CA . THR A 1 95 ? -9.886 -4.777 9.797 1.00 68.38 95 THR A CA 1
ATOM 712 C C . THR A 1 95 ? -9.498 -3.824 8.678 1.00 68.38 95 THR A C 1
ATOM 714 O O . THR A 1 95 ? -10.253 -3.629 7.720 1.00 68.38 95 THR A O 1
ATOM 717 N N . ILE A 1 96 ? -8.335 -3.198 8.835 1.00 87.19 96 ILE A N 1
ATOM 718 C CA . ILE A 1 96 ? -7.738 -2.368 7.798 1.00 87.19 96 ILE A CA 1
ATOM 719 C C . ILE A 1 96 ? -6.909 -3.310 6.932 1.00 87.19 96 ILE A C 1
ATOM 721 O O . ILE A 1 96 ? -6.016 -3.969 7.447 1.00 87.19 96 ILE A O 1
ATOM 725 N N . ALA A 1 97 ? -7.189 -3.407 5.641 1.00 91.81 97 ALA A N 1
ATOM 726 C CA . ALA A 1 97 ? -6.306 -4.095 4.701 1.00 91.81 97 ALA A CA 1
ATOM 727 C C . ALA A 1 97 ? -5.734 -3.060 3.740 1.00 91.81 97 ALA A C 1
ATOM 729 O O . ALA A 1 97 ? -6.404 -2.091 3.401 1.00 91.81 97 ALA A O 1
ATOM 730 N N . ARG A 1 98 ? -4.487 -3.219 3.313 1.00 95.12 98 ARG A N 1
ATOM 731 C CA . ARG A 1 98 ? -3.874 -2.345 2.316 1.00 95.12 98 ARG A CA 1
ATOM 732 C C . ARG A 1 98 ? -3.315 -3.172 1.182 1.00 95.12 98 ARG A C 1
ATOM 734 O O . ARG A 1 98 ? -2.488 -4.055 1.396 1.00 95.12 98 ARG A O 1
ATOM 741 N N . TRP A 1 99 ? -3.750 -2.866 -0.024 1.00 96.38 99 TRP A N 1
ATOM 742 C CA . TRP A 1 99 ? -3.304 -3.504 -1.253 1.00 96.38 99 TRP A CA 1
ATOM 743 C C . TRP A 1 99 ? -2.374 -2.566 -1.990 1.00 96.38 99 TRP A C 1
ATOM 745 O O . TRP A 1 99 ? -2.644 -1.371 -2.083 1.00 96.38 99 TRP A O 1
ATOM 755 N N . HIS A 1 100 ? -1.247 -3.098 -2.435 1.00 96.25 100 HIS A N 1
ATOM 756 C CA . HIS A 1 100 ? -0.194 -2.332 -3.076 1.00 96.25 100 HIS A CA 1
ATOM 757 C C . HIS A 1 100 ? -0.045 -2.848 -4.500 1.00 96.25 100 HIS A C 1
ATOM 759 O O . HIS A 1 100 ? 0.074 -4.056 -4.707 1.00 96.25 100 HIS A O 1
ATOM 765 N N . TYR A 1 101 ? -0.040 -1.911 -5.438 1.00 95.62 101 TYR A N 1
ATOM 766 C CA . TYR A 1 101 ? 0.193 -2.132 -6.856 1.00 95.62 101 TYR A CA 1
ATOM 767 C C . TYR A 1 101 ? 1.460 -1.369 -7.230 1.00 95.62 101 TYR A C 1
ATOM 769 O O . TYR A 1 101 ? 1.515 -0.138 -7.100 1.00 95.62 101 TYR A O 1
ATOM 777 N N . VAL A 1 102 ? 2.495 -2.112 -7.599 1.00 93.75 102 VAL A N 1
ATOM 778 C CA . VAL A 1 102 ? 3.860 -1.645 -7.822 1.00 93.75 102 VAL A CA 1
ATOM 779 C C . VAL A 1 102 ? 4.154 -1.722 -9.318 1.00 93.75 102 VAL A C 1
ATOM 781 O O . VAL A 1 102 ? 3.962 -2.774 -9.921 1.00 93.75 102 VAL A O 1
ATOM 784 N N . PRO A 1 103 ? 4.638 -0.633 -9.933 1.00 91.56 103 PRO A N 1
ATOM 785 C CA . PRO A 1 103 ? 4.927 -0.638 -11.356 1.00 91.56 103 PRO A CA 1
ATOM 786 C C . PRO A 1 103 ? 6.093 -1.553 -11.707 1.00 91.56 103 PRO A C 1
ATOM 788 O O . PRO A 1 103 ? 7.087 -1.630 -10.976 1.00 91.56 103 PRO A O 1
ATOM 791 N N . GLY A 1 104 ? 5.984 -2.198 -12.866 1.00 86.06 104 GLY A N 1
ATOM 792 C CA . GLY A 1 104 ? 7.070 -2.973 -13.451 1.00 86.06 104 GLY A CA 1
ATOM 793 C C . GLY A 1 104 ? 8.247 -2.088 -13.899 1.00 86.06 104 GLY A C 1
ATOM 794 O O . GLY A 1 104 ? 8.086 -0.885 -14.116 1.00 86.06 104 GLY A O 1
ATOM 795 N N . PRO A 1 105 ? 9.451 -2.663 -14.082 1.00 82.00 105 PRO A N 1
ATOM 796 C CA . PRO A 1 105 ? 10.637 -1.912 -14.507 1.00 82.00 105 PRO A CA 1
ATOM 797 C C . PRO A 1 105 ? 10.548 -1.373 -15.944 1.00 82.00 105 PRO A C 1
ATOM 799 O O . PRO A 1 105 ? 11.309 -0.477 -16.301 1.00 82.00 105 PRO A O 1
ATOM 802 N N . GLU A 1 106 ? 9.646 -1.919 -16.761 1.00 82.94 106 GLU A N 1
ATOM 803 C CA . GLU A 1 106 ? 9.473 -1.557 -18.174 1.00 82.94 106 GLU A CA 1
ATOM 804 C C . GLU A 1 106 ? 8.385 -0.490 -18.394 1.00 82.94 106 GLU A C 1
ATOM 806 O O . GLU A 1 106 ? 8.167 -0.038 -19.519 1.00 82.94 106 GLU A O 1
ATOM 811 N N . GLU A 1 107 ? 7.698 -0.054 -17.335 1.00 83.25 107 GLU A N 1
ATOM 812 C CA . GLU A 1 107 ? 6.610 0.912 -17.457 1.00 83.25 107 GLU A CA 1
ATOM 813 C C . GLU A 1 107 ? 7.114 2.332 -17.730 1.00 83.25 107 GLU A C 1
ATOM 815 O O . GLU A 1 107 ? 7.969 2.875 -17.030 1.00 83.25 107 GLU A O 1
ATOM 820 N N . THR A 1 108 ? 6.540 2.969 -18.753 1.00 83.44 108 THR A N 1
ATOM 821 C CA . THR A 1 108 ? 6.938 4.316 -19.191 1.00 83.44 108 THR A CA 1
ATOM 822 C C . THR A 1 108 ? 6.455 5.422 -18.244 1.00 83.44 108 THR A C 1
ATOM 824 O O . THR A 1 108 ? 7.083 6.477 -18.164 1.00 83.44 108 THR A O 1
ATOM 827 N N . ASP A 1 109 ? 5.354 5.201 -17.520 1.00 84.56 109 ASP A N 1
ATOM 828 C CA . ASP A 1 109 ? 4.807 6.153 -16.543 1.00 84.56 109 ASP A CA 1
ATOM 829 C C . ASP A 1 109 ? 4.449 5.431 -15.230 1.00 84.56 109 ASP A C 1
ATOM 831 O O . ASP A 1 109 ? 3.284 5.076 -15.020 1.00 84.56 109 ASP A O 1
ATOM 835 N N . PRO A 1 110 ? 5.453 5.158 -14.372 1.00 90.88 110 PRO A N 1
ATOM 836 C CA . PRO A 1 110 ? 5.285 4.323 -13.191 1.00 90.88 110 PRO A CA 1
ATOM 837 C C . PRO A 1 110 ? 4.603 5.074 -12.034 1.00 90.88 110 PRO A C 1
ATOM 839 O O . PRO A 1 110 ? 5.045 6.131 -11.572 1.00 90.88 110 PRO A O 1
ATOM 842 N N . PHE A 1 111 ? 3.546 4.478 -11.496 1.00 93.69 111 PHE A N 1
ATOM 843 C CA . PHE A 1 111 ? 2.781 4.912 -10.338 1.00 93.69 111 PHE A CA 1
ATOM 844 C C . PHE A 1 111 ? 2.643 3.766 -9.350 1.00 93.69 111 PHE A C 1
ATOM 846 O O . PHE A 1 111 ? 2.152 2.692 -9.685 1.00 93.69 111 PHE A O 1
ATOM 853 N N . ILE A 1 112 ? 2.958 4.045 -8.090 1.00 94.62 112 ILE A N 1
ATOM 854 C CA . ILE A 1 112 ? 2.552 3.172 -6.994 1.00 94.62 112 ILE A CA 1
ATOM 855 C C . ILE A 1 112 ? 1.117 3.532 -6.636 1.00 94.62 112 ILE A C 1
ATOM 857 O O . ILE A 1 112 ? 0.820 4.702 -6.376 1.00 94.62 112 ILE A O 1
ATOM 861 N N . THR A 1 113 ? 0.241 2.531 -6.610 1.00 96.94 113 THR A N 1
ATOM 862 C CA . THR A 1 113 ? -1.134 2.698 -6.130 1.00 96.94 113 THR A CA 1
ATOM 863 C C . THR A 1 113 ? -1.338 1.885 -4.862 1.00 96.94 113 THR A C 1
ATOM 865 O O . THR A 1 113 ? -1.076 0.685 -4.837 1.00 96.94 113 THR A O 1
ATOM 868 N N . ILE A 1 114 ? -1.802 2.543 -3.803 1.00 96.88 114 ILE A N 1
ATOM 869 C CA . ILE A 1 114 ? -2.117 1.916 -2.521 1.00 96.88 114 ILE A CA 1
ATOM 870 C C . ILE A 1 114 ? -3.613 2.079 -2.281 1.00 96.88 114 ILE A C 1
ATOM 872 O O . ILE A 1 114 ? -4.130 3.195 -2.238 1.00 96.88 114 ILE A O 1
ATOM 876 N N . ILE A 1 115 ? -4.312 0.960 -2.119 1.00 97.06 115 ILE A N 1
ATOM 877 C CA . ILE A 1 115 ? -5.740 0.933 -1.804 1.00 97.06 115 ILE A CA 1
ATOM 878 C C . ILE A 1 115 ? -5.895 0.457 -0.369 1.00 97.06 115 ILE A C 1
ATOM 880 O O . ILE A 1 115 ? -5.504 -0.659 -0.032 1.00 97.06 115 ILE A O 1
ATOM 884 N N . THR A 1 116 ? -6.468 1.303 0.479 1.00 95.50 116 THR A N 1
ATOM 885 C CA . THR A 1 116 ? -6.788 0.960 1.863 1.00 95.50 116 THR A CA 1
ATOM 886 C C . THR A 1 116 ? -8.256 0.576 1.961 1.00 95.50 116 THR A C 1
ATOM 888 O O . THR A 1 116 ? -9.138 1.360 1.611 1.00 95.50 116 THR A O 1
ATOM 891 N N . PHE A 1 117 ? -8.511 -0.608 2.496 1.00 94.81 117 PHE A N 1
ATOM 892 C CA . PHE A 1 117 ? -9.824 -1.146 2.799 1.00 94.81 117 PHE A CA 1
ATOM 893 C C . PHE A 1 117 ? -10.121 -1.031 4.287 1.00 94.81 117 PHE A C 1
ATOM 895 O O . PHE A 1 117 ? -9.231 -1.197 5.125 1.00 94.81 117 PHE A O 1
ATOM 902 N N . ARG A 1 118 ? -11.386 -0.779 4.619 1.00 91.56 118 ARG A N 1
ATOM 903 C CA . ARG A 1 118 ? -11.896 -0.787 5.990 1.00 91.56 118 ARG A CA 1
ATOM 904 C C . ARG A 1 118 ? -13.239 -1.500 6.003 1.00 91.56 118 ARG A C 1
ATOM 906 O O . ARG A 1 118 ? -14.208 -0.986 5.463 1.00 91.56 118 ARG A O 1
ATOM 913 N N . GLY A 1 119 ? -13.297 -2.673 6.632 1.00 89.81 119 GLY A N 1
ATOM 914 C CA . GLY A 1 119 ? -14.530 -3.468 6.673 1.00 89.81 119 GLY A CA 1
ATOM 915 C C . GLY A 1 119 ? -14.956 -4.031 5.310 1.00 89.81 119 GLY A C 1
ATOM 916 O O . GLY A 1 119 ? -16.148 -4.181 5.076 1.00 89.81 119 GLY A O 1
ATOM 917 N N . GLY A 1 120 ? -13.999 -4.329 4.423 1.00 91.44 120 GLY A N 1
ATOM 918 C CA . GLY A 1 120 ? -14.262 -4.922 3.105 1.00 91.44 120 GLY A CA 1
ATOM 919 C C . GLY A 1 120 ? -14.516 -3.923 1.972 1.00 91.44 120 GLY A C 1
ATOM 920 O O . GLY A 1 120 ? -14.711 -4.341 0.831 1.00 91.44 120 GLY A O 1
ATOM 921 N N . GLU A 1 121 ? -14.499 -2.620 2.262 1.00 95.69 121 GLU A N 1
ATOM 922 C CA . GLU A 1 121 ? -14.749 -1.550 1.292 1.00 95.69 121 GLU A CA 1
ATOM 923 C C . GLU A 1 121 ? -13.566 -0.583 1.188 1.00 95.69 121 GLU A C 1
ATOM 925 O O . GLU A 1 121 ? -12.860 -0.350 2.175 1.00 95.69 121 GLU A O 1
ATOM 930 N N . ILE A 1 122 ? -13.363 0.020 0.011 1.00 96.44 122 ILE A N 1
ATOM 931 C CA . ILE A 1 122 ? -12.346 1.057 -0.192 1.00 96.44 122 ILE A CA 1
ATOM 932 C C . ILE A 1 122 ? -12.633 2.242 0.731 1.00 96.44 122 ILE A C 1
ATOM 934 O O . ILE A 1 122 ? -13.616 2.968 0.564 1.00 96.44 122 ILE A O 1
ATOM 938 N N . TRP A 1 123 ? -11.694 2.505 1.629 1.00 95.62 123 TRP A N 1
ATOM 939 C CA . TRP A 1 123 ? -11.653 3.697 2.463 1.00 95.62 123 TRP A CA 1
ATOM 940 C C . TRP A 1 123 ? -10.857 4.821 1.794 1.00 95.62 123 TRP A C 1
ATOM 942 O O . TRP A 1 123 ? -11.297 5.971 1.732 1.00 95.62 123 TRP A O 1
ATOM 952 N N . GLU A 1 124 ? -9.686 4.483 1.259 1.00 96.19 124 GLU A N 1
ATOM 953 C CA . GLU A 1 124 ? -8.725 5.448 0.738 1.00 96.19 124 GLU A CA 1
ATOM 954 C C . GLU A 1 124 ? -7.952 4.869 -0.443 1.00 96.19 124 GLU A C 1
ATOM 956 O O . GLU A 1 124 ? -7.664 3.675 -0.490 1.00 96.19 124 GLU A O 1
ATOM 961 N N . ILE A 1 125 ? -7.650 5.734 -1.410 1.00 97.19 125 ILE A N 1
ATOM 962 C CA . ILE A 1 125 ? -6.884 5.399 -2.604 1.00 97.19 125 ILE A CA 1
ATOM 963 C C . ILE A 1 125 ? -5.786 6.447 -2.722 1.00 97.19 125 ILE A C 1
ATOM 965 O O . ILE A 1 125 ? -6.076 7.630 -2.904 1.00 97.19 125 ILE A O 1
ATOM 969 N N . GLU A 1 126 ? -4.541 6.006 -2.650 1.00 97.00 126 GLU A N 1
ATOM 970 C CA . GLU A 1 126 ? -3.364 6.839 -2.857 1.00 97.00 126 GLU A CA 1
ATOM 971 C C . GLU A 1 126 ? -2.689 6.421 -4.158 1.00 97.00 126 GLU A C 1
ATOM 973 O O . GLU A 1 126 ? -2.492 5.233 -4.412 1.00 97.00 126 GLU A O 1
ATOM 978 N N . ARG A 1 127 ? -2.325 7.395 -4.993 1.00 95.62 127 ARG A N 1
ATOM 979 C CA . ARG A 1 127 ? -1.542 7.152 -6.204 1.00 95.62 127 ARG A CA 1
ATOM 980 C C . ARG A 1 127 ? -0.387 8.131 -6.255 1.00 95.62 127 ARG A C 1
ATOM 982 O O . ARG A 1 127 ? -0.594 9.340 -6.328 1.00 95.62 127 ARG A O 1
ATOM 989 N N . THR A 1 128 ? 0.823 7.594 -6.240 1.00 95.06 128 THR A N 1
ATOM 990 C CA . THR A 1 128 ? 2.053 8.380 -6.192 1.00 95.06 128 THR A CA 1
ATOM 991 C C . THR A 1 128 ? 2.877 8.079 -7.427 1.00 95.06 128 THR A C 1
ATOM 993 O O . THR A 1 128 ? 3.242 6.928 -7.672 1.00 95.06 128 THR A O 1
ATOM 996 N N . LYS A 1 129 ? 3.183 9.120 -8.208 1.00 93.12 129 LYS A N 1
ATOM 997 C CA . LYS A 1 129 ? 4.089 8.998 -9.350 1.00 93.12 129 LYS A CA 1
ATOM 998 C C . LYS A 1 129 ? 5.482 8.669 -8.838 1.00 93.12 129 LYS A C 1
ATOM 1000 O O . LYS A 1 129 ? 6.058 9.430 -8.058 1.00 93.12 129 LYS A O 1
ATOM 1005 N N . VAL A 1 130 ? 6.023 7.542 -9.278 1.00 87.88 130 VAL A N 1
ATOM 1006 C CA . VAL A 1 130 ? 7.409 7.201 -9.001 1.00 87.88 130 VAL A CA 1
ATOM 1007 C C . VAL A 1 130 ? 8.229 7.940 -10.032 1.00 87.88 130 VAL A C 1
ATOM 1009 O O . VAL A 1 130 ? 8.230 7.611 -11.212 1.00 87.88 130 VAL A O 1
ATOM 1012 N N . PHE A 1 131 ? 8.958 8.957 -9.597 1.00 77.56 131 PHE A N 1
ATOM 1013 C CA . PHE A 1 131 ? 10.072 9.422 -10.400 1.00 77.56 131 PHE A CA 1
ATOM 1014 C C . PHE A 1 131 ? 11.118 8.324 -10.307 1.00 77.56 131 PHE A C 1
ATOM 1016 O O . PHE A 1 131 ? 11.935 8.312 -9.382 1.00 77.56 131 PHE A O 1
ATOM 1023 N N . SER A 1 132 ? 11.069 7.362 -11.235 1.00 62.06 132 SER A N 1
ATOM 1024 C CA . SER A 1 132 ? 12.240 6.557 -11.519 1.00 62.06 132 SER A CA 1
ATOM 1025 C C . SER A 1 132 ? 13.328 7.589 -11.744 1.00 62.06 132 SER A C 1
ATOM 1027 O O . SER A 1 132 ? 13.257 8.373 -12.695 1.00 62.06 132 SER A O 1
ATOM 1029 N N . ARG A 1 133 ? 14.304 7.668 -10.829 1.00 55.81 133 ARG A N 1
ATOM 1030 C CA . ARG A 1 133 ? 15.580 8.263 -11.199 1.00 55.81 133 ARG A CA 1
ATOM 1031 C C . ARG A 1 133 ? 15.918 7.475 -12.435 1.00 55.81 133 ARG A C 1
ATOM 1033 O O . ARG A 1 133 ? 16.103 6.266 -12.299 1.00 55.81 133 ARG A O 1
ATOM 1040 N N . HIS A 1 134 ? 15.835 8.107 -13.608 1.00 50.50 134 HIS A N 1
ATOM 1041 C CA . HIS A 1 134 ? 16.315 7.502 -14.829 1.00 50.50 134 HIS A CA 1
ATOM 1042 C C . HIS A 1 134 ? 17.663 6.966 -14.388 1.00 50.50 134 HIS A C 1
ATOM 1044 O O . HIS A 1 134 ? 18.550 7.739 -14.005 1.00 50.50 134 HIS A O 1
ATOM 1050 N N . ARG A 1 135 ? 17.788 5.641 -14.304 1.00 48.75 135 ARG A N 1
ATOM 1051 C CA . ARG A 1 135 ? 19.095 5.035 -14.314 1.00 48.75 135 ARG A CA 1
ATOM 1052 C C . ARG A 1 135 ? 19.478 5.289 -15.755 1.00 48.75 135 ARG A C 1
ATOM 1054 O O . ARG A 1 135 ? 19.319 4.429 -16.606 1.00 48.75 135 ARG A O 1
ATOM 1061 N N . SER A 1 136 ? 19.856 6.540 -16.046 1.00 47.84 136 SER A N 1
ATOM 1062 C CA . SER A 1 136 ? 20.803 6.822 -17.087 1.00 47.84 136 SER A CA 1
ATOM 1063 C C . SER A 1 136 ? 21.811 5.731 -16.842 1.00 47.84 136 SER A C 1
ATOM 1065 O O . SER A 1 136 ? 22.321 5.595 -15.721 1.00 47.84 136 SER A O 1
ATOM 1067 N N . GLU A 1 137 ? 21.964 4.847 -17.808 1.00 50.94 137 GLU A N 1
ATOM 1068 C CA . GLU A 1 137 ? 23.197 4.118 -17.934 1.00 50.94 137 GLU A CA 1
ATOM 1069 C C . GLU A 1 137 ? 24.249 5.221 -17.949 1.00 50.94 137 GLU A C 1
ATOM 1071 O O . GLU A 1 137 ? 24.494 5.890 -18.947 1.00 50.94 137 GLU A O 1
ATOM 1076 N N . VAL A 1 138 ? 24.707 5.572 -16.750 1.00 49.97 138 VAL A N 1
ATOM 1077 C CA . VAL A 1 138 ? 25.797 6.480 -16.523 1.00 49.97 138 VAL A CA 1
ATOM 1078 C C . VAL A 1 138 ? 26.919 5.665 -17.104 1.00 49.97 138 VAL A C 1
ATOM 1080 O O . VAL A 1 138 ? 27.421 4.748 -16.455 1.00 49.97 138 VAL A O 1
ATOM 1083 N N . SER A 1 139 ? 27.214 5.941 -18.378 1.00 49.22 139 SER A N 1
ATOM 1084 C CA . SER A 1 139 ? 28.559 6.133 -18.888 1.00 49.22 139 SER A CA 1
ATOM 1085 C C . SER A 1 139 ? 29.483 6.148 -17.693 1.00 49.22 139 SER A C 1
ATOM 1087 O O . SER A 1 139 ? 29.502 7.143 -16.969 1.00 49.22 139 SER A O 1
ATOM 1089 N N . ALA A 1 140 ? 30.071 4.989 -17.399 1.00 50.34 140 ALA A N 1
ATOM 1090 C CA . ALA A 1 140 ? 30.809 4.753 -16.179 1.00 50.34 140 ALA A CA 1
ATOM 1091 C C . ALA A 1 140 ? 31.777 5.920 -15.989 1.00 50.34 140 ALA A C 1
ATOM 1093 O O . ALA A 1 140 ? 32.778 6.008 -16.694 1.00 50.34 140 ALA A O 1
ATOM 1094 N N . SER A 1 141 ? 31.448 6.853 -15.092 1.00 49.41 141 SER A N 1
ATOM 1095 C CA . SER A 1 141 ? 32.397 7.874 -14.682 1.00 49.41 141 SER A CA 1
ATOM 1096 C C . SER A 1 141 ? 33.509 7.093 -13.992 1.00 49.41 141 SER A C 1
ATOM 1098 O O . SER A 1 141 ? 33.252 6.486 -12.949 1.00 49.41 141 SER A O 1
ATOM 1100 N N . PRO A 1 142 ? 34.731 7.053 -14.547 1.00 55.03 142 PRO A N 1
ATOM 1101 C CA . PRO A 1 142 ? 35.788 6.143 -14.106 1.00 55.03 142 PRO A CA 1
ATOM 1102 C C . PRO A 1 142 ? 36.402 6.543 -12.751 1.00 55.03 142 PRO A C 1
ATOM 1104 O O . PRO A 1 142 ? 37.492 6.108 -12.399 1.00 55.03 142 PRO A O 1
ATOM 1107 N N . SER A 1 143 ? 35.721 7.386 -11.972 1.00 58.47 143 SER A N 1
ATOM 1108 C CA . SER A 1 143 ? 36.188 7.925 -10.697 1.00 58.47 143 SER A CA 1
ATOM 1109 C C . SER A 1 143 ? 35.445 7.385 -9.475 1.00 58.47 143 SER A C 1
ATOM 1111 O O . SER A 1 143 ? 35.830 7.717 -8.352 1.00 58.47 143 SER A O 1
ATOM 1113 N N . GLN A 1 144 ? 34.436 6.522 -9.641 1.00 55.19 144 GLN A N 1
ATOM 1114 C CA . GLN A 1 144 ? 33.860 5.803 -8.506 1.00 55.19 144 GLN A CA 1
ATOM 1115 C C . GLN A 1 144 ? 34.848 4.709 -8.082 1.00 55.19 144 GLN A C 1
ATOM 1117 O O . GLN A 1 144 ? 34.805 3.583 -8.574 1.00 55.19 144 GLN A O 1
ATOM 1122 N N . ARG A 1 145 ? 35.805 5.083 -7.217 1.00 65.75 145 ARG A N 1
ATOM 1123 C CA . ARG A 1 145 ? 36.739 4.151 -6.575 1.00 65.75 145 ARG A CA 1
ATOM 1124 C C . ARG A 1 145 ? 35.924 2.975 -6.058 1.00 65.75 145 ARG A C 1
ATOM 1126 O O . ARG A 1 145 ? 35.015 3.169 -5.255 1.00 65.75 145 ARG A O 1
ATOM 1133 N N . GLN A 1 146 ? 36.225 1.780 -6.556 1.00 74.25 146 GLN A N 1
ATOM 1134 C CA . GLN A 1 146 ? 35.673 0.549 -6.016 1.00 74.25 146 GLN A CA 1
ATOM 1135 C C . GLN A 1 146 ? 36.143 0.461 -4.564 1.00 74.25 146 GLN A C 1
ATOM 1137 O O . GLN A 1 146 ? 37.295 0.123 -4.299 1.00 74.25 146 GLN A O 1
ATOM 1142 N N . ILE A 1 147 ? 35.280 0.876 -3.637 1.00 78.06 147 ILE A N 1
ATOM 1143 C CA . ILE A 1 147 ? 35.533 0.769 -2.205 1.00 78.06 147 ILE A CA 1
ATOM 1144 C C . ILE A 1 147 ? 35.640 -0.724 -1.928 1.00 78.06 147 ILE A C 1
ATOM 1146 O O . ILE A 1 147 ? 34.704 -1.481 -2.186 1.00 78.06 147 ILE A O 1
ATOM 1150 N N . SER A 1 148 ? 36.814 -1.157 -1.484 1.00 87.38 148 SER A N 1
ATOM 1151 C CA . SER A 1 148 ? 37.049 -2.571 -1.210 1.00 87.38 148 SER A CA 1
ATOM 1152 C C . SER A 1 148 ? 36.151 -3.045 -0.063 1.00 87.38 148 SER A C 1
ATOM 1154 O O . SER A 1 148 ? 35.861 -2.286 0.862 1.00 87.38 148 SER A O 1
ATOM 1156 N N . ASP A 1 149 ? 35.773 -4.324 -0.053 1.00 87.00 149 ASP A N 1
ATOM 1157 C CA . ASP A 1 149 ? 35.034 -4.921 1.071 1.00 87.00 149 ASP A CA 1
ATOM 1158 C C . ASP A 1 149 ? 35.726 -4.682 2.425 1.00 87.00 149 ASP A C 1
ATOM 1160 O O . ASP A 1 149 ? 35.069 -4.564 3.461 1.00 87.00 149 ASP A O 1
ATOM 1164 N N . ALA A 1 150 ? 37.060 -4.594 2.428 1.00 89.94 150 ALA A N 1
ATOM 1165 C CA . ALA A 1 150 ? 37.847 -4.273 3.613 1.00 89.94 150 ALA A CA 1
ATOM 1166 C C . ALA A 1 150 ? 37.591 -2.842 4.114 1.00 89.94 150 ALA A C 1
ATOM 1168 O O . ALA A 1 150 ? 3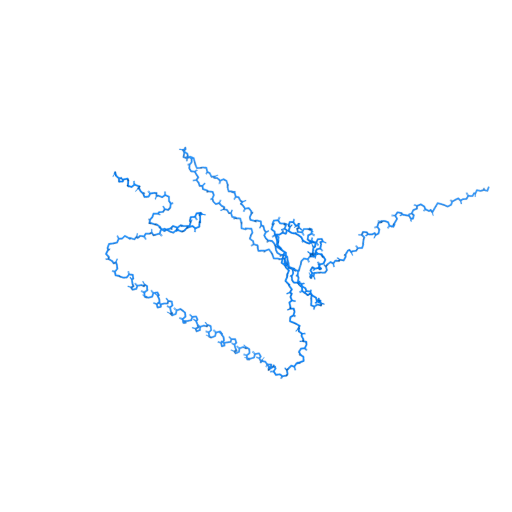7.471 -2.623 5.318 1.00 89.94 150 ALA A O 1
ATOM 1169 N N . GLU A 1 151 ? 37.463 -1.881 3.203 1.00 90.69 151 GLU A N 1
ATOM 1170 C CA . GLU A 1 151 ? 37.162 -0.485 3.519 1.00 90.69 151 GLU A CA 1
ATOM 1171 C C . GLU A 1 151 ? 35.718 -0.327 4.015 1.00 90.69 151 GLU A C 1
ATOM 1173 O O . GLU A 1 151 ? 35.503 0.314 5.041 1.00 90.69 151 GLU A O 1
ATOM 1178 N N . ILE A 1 152 ? 34.756 -1.041 3.416 1.00 89.44 152 ILE A N 1
ATOM 1179 C CA . ILE A 1 152 ? 33.366 -1.099 3.911 1.00 89.44 152 ILE A CA 1
ATOM 1180 C C . ILE A 1 152 ? 33.314 -1.664 5.339 1.00 89.44 152 ILE A C 1
ATOM 1182 O O . ILE A 1 152 ? 32.591 -1.156 6.198 1.00 89.44 152 ILE A O 1
ATOM 1186 N N . ARG A 1 153 ? 34.073 -2.732 5.626 1.00 92.25 153 ARG A N 1
ATOM 1187 C CA . ARG A 1 153 ? 34.144 -3.307 6.982 1.00 92.25 153 ARG A CA 1
ATOM 1188 C C . ARG A 1 153 ? 34.764 -2.335 7.980 1.00 92.25 153 ARG A C 1
ATOM 1190 O O . ARG A 1 153 ? 34.279 -2.257 9.106 1.00 92.25 153 ARG A O 1
ATOM 1197 N N . ARG A 1 154 ? 35.796 -1.593 7.569 1.00 94.25 154 ARG A N 1
ATOM 1198 C CA . ARG A 1 154 ? 36.442 -0.572 8.400 1.00 94.25 154 ARG A CA 1
ATOM 1199 C C . ARG A 1 154 ? 35.480 0.564 8.732 1.00 94.25 154 ARG A C 1
ATOM 1201 O O . ARG A 1 154 ? 35.296 0.867 9.902 1.00 94.25 154 ARG A O 1
ATOM 1208 N N . GLU A 1 155 ? 34.783 1.095 7.732 1.00 93.94 155 GLU A N 1
ATOM 1209 C CA . GLU A 1 155 ? 33.794 2.159 7.922 1.00 93.94 155 GLU A CA 1
ATOM 1210 C C . GLU A 1 155 ? 32.649 1.717 8.848 1.00 93.94 155 GLU A C 1
ATOM 1212 O O . GLU A 1 155 ? 32.222 2.462 9.731 1.00 93.94 155 GLU A O 1
ATOM 1217 N N . ARG A 1 156 ? 32.173 0.471 8.709 1.00 93.81 156 ARG A N 1
ATOM 1218 C CA . ARG A 1 156 ? 31.175 -0.092 9.633 1.00 93.81 156 ARG A CA 1
ATOM 1219 C C . ARG A 1 156 ? 31.701 -0.179 11.064 1.00 93.81 156 ARG A C 1
ATOM 1221 O O . ARG A 1 156 ? 30.965 0.187 11.977 1.00 93.81 156 ARG A O 1
ATOM 1228 N N . ALA A 1 157 ? 32.940 -0.632 11.256 1.00 95.44 157 ALA A N 1
ATOM 1229 C CA . ALA A 1 157 ? 33.560 -0.709 12.576 1.00 95.44 157 ALA A CA 1
ATOM 1230 C C . ALA A 1 157 ? 33.693 0.685 13.218 1.00 95.44 157 ALA A C 1
ATOM 1232 O O . ALA A 1 157 ? 33.281 0.874 14.366 1.00 95.44 157 ALA A O 1
ATOM 1233 N N . ASP A 1 158 ? 34.157 1.675 12.455 1.00 96.44 158 ASP A N 1
ATOM 1234 C CA . ASP A 1 158 ? 34.308 3.057 12.921 1.00 96.44 158 ASP A CA 1
ATOM 1235 C C . ASP A 1 158 ? 32.948 3.668 13.305 1.00 96.44 158 ASP A C 1
ATOM 1237 O O . ASP A 1 158 ? 32.801 4.274 14.370 1.00 96.44 158 ASP A O 1
ATOM 1241 N N . ASN A 1 159 ? 31.909 3.426 12.497 1.00 91.25 159 ASN A N 1
ATOM 1242 C CA . ASN A 1 159 ? 30.547 3.869 12.797 1.00 91.25 159 ASN A CA 1
ATOM 1243 C C . ASN A 1 159 ? 29.97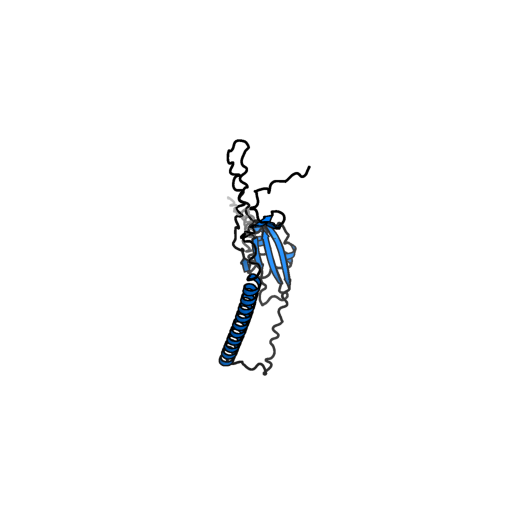6 3.201 14.057 1.00 91.25 159 ASN A C 1
ATOM 1245 O O . ASN A 1 159 ? 29.327 3.872 14.864 1.00 91.25 159 ASN A O 1
ATOM 1249 N N . THR A 1 160 ? 30.233 1.904 14.271 1.00 94.94 160 THR A N 1
ATOM 1250 C CA . THR A 1 160 ? 29.803 1.220 15.502 1.00 94.94 160 THR A CA 1
ATOM 1251 C C . THR A 1 160 ? 30.515 1.745 16.744 1.00 94.94 160 THR A C 1
ATOM 1253 O O . THR A 1 160 ? 29.874 1.915 17.782 1.00 94.94 160 THR A O 1
ATOM 1256 N N . LEU A 1 161 ? 31.807 2.066 16.642 1.00 96.56 161 LEU A N 1
ATOM 1257 C CA . LEU A 1 161 ? 32.585 2.613 17.751 1.00 96.56 161 LEU A CA 1
ATOM 1258 C C . LEU A 1 161 ? 32.082 4.013 18.126 1.00 96.56 161 LEU A C 1
ATOM 1260 O O . LEU A 1 161 ? 31.774 4.267 19.290 1.00 96.56 161 LEU A O 1
ATOM 1264 N N . LYS A 1 162 ? 31.854 4.874 17.129 1.00 96.25 162 LYS A N 1
ATOM 1265 C CA . LYS A 1 162 ? 31.274 6.211 17.325 1.00 96.25 162 LYS A CA 1
ATOM 1266 C C . LYS A 1 162 ? 29.875 6.165 17.955 1.00 96.25 162 LYS A C 1
ATOM 1268 O O . LYS A 1 162 ? 29.546 6.993 18.805 1.00 96.25 162 LYS A O 1
ATOM 1273 N N . ALA A 1 163 ? 29.045 5.194 17.566 1.00 92.50 163 ALA A N 1
ATOM 1274 C CA . ALA A 1 163 ? 27.725 4.998 18.164 1.00 92.50 163 ALA A CA 1
ATOM 1275 C C . ALA A 1 163 ? 27.816 4.557 19.638 1.00 92.50 163 ALA A C 1
ATOM 1277 O O . ALA A 1 163 ? 27.064 5.057 20.479 1.00 92.50 163 ALA A O 1
ATOM 1278 N N . ALA A 1 164 ? 28.757 3.667 19.967 1.00 96.38 164 ALA A N 1
ATOM 1279 C CA . ALA A 1 164 ? 28.995 3.231 21.340 1.00 96.38 164 ALA A CA 1
ATOM 1280 C C . ALA A 1 164 ? 29.490 4.382 22.235 1.00 96.38 164 ALA A C 1
ATOM 1282 O O . ALA A 1 164 ? 29.006 4.536 23.358 1.00 96.38 164 ALA A O 1
ATOM 1283 N N . GLU A 1 165 ? 30.386 5.234 21.729 1.00 97.44 165 GLU A N 1
ATOM 1284 C CA . GLU A 1 165 ? 30.851 6.437 22.434 1.00 97.44 165 GLU A CA 1
ATOM 1285 C C . GLU A 1 165 ? 29.705 7.417 22.715 1.00 97.44 165 GLU A C 1
ATOM 1287 O O . GLU A 1 165 ? 29.554 7.898 23.842 1.00 97.44 165 GLU A O 1
ATOM 1292 N N . ALA A 1 166 ? 28.839 7.666 21.727 1.00 95.50 166 ALA A N 1
ATOM 1293 C CA . ALA A 1 166 ? 27.665 8.520 21.902 1.00 95.50 166 ALA A CA 1
ATOM 1294 C C . ALA A 1 166 ? 26.699 7.965 22.967 1.00 95.50 166 ALA A C 1
ATOM 1296 O O . ALA A 1 166 ? 26.149 8.715 23.783 1.00 95.50 166 ALA A O 1
ATOM 1297 N N . TYR A 1 167 ? 26.521 6.642 23.013 1.00 94.12 167 TYR A N 1
ATOM 1298 C CA . TYR A 1 167 ? 25.704 5.988 24.034 1.00 94.12 167 TYR A CA 1
ATOM 1299 C C . TYR A 1 167 ? 26.330 6.078 25.436 1.00 94.12 167 TYR A C 1
ATOM 1301 O O . TYR A 1 167 ? 25.645 6.356 26.422 1.00 94.12 167 TYR A O 1
ATOM 1309 N N . ALA A 1 168 ? 27.648 5.908 25.549 1.00 96.31 168 ALA A N 1
ATOM 1310 C CA . ALA A 1 168 ? 28.349 6.068 26.820 1.00 96.31 168 ALA A CA 1
ATOM 1311 C C . ALA A 1 168 ? 28.231 7.507 27.357 1.00 96.31 168 ALA A C 1
ATOM 1313 O O . ALA A 1 168 ? 27.932 7.703 28.538 1.00 96.31 168 ALA A O 1
ATOM 1314 N N . ALA A 1 169 ? 28.381 8.510 26.485 1.00 96.00 169 ALA A N 1
ATOM 1315 C CA . ALA A 1 169 ? 28.245 9.919 26.846 1.00 96.00 169 ALA A CA 1
ATOM 1316 C C . ALA A 1 169 ? 26.821 10.276 27.307 1.00 96.00 169 ALA A C 1
ATOM 1318 O O . ALA A 1 169 ? 26.643 10.985 28.298 1.00 96.00 169 ALA A O 1
ATOM 1319 N N . THR A 1 170 ? 25.791 9.761 26.629 1.00 95.19 170 THR A N 1
ATOM 1320 C CA . THR A 1 170 ? 24.392 9.975 27.045 1.00 95.19 170 THR A CA 1
ATOM 1321 C C . THR A 1 170 ? 24.090 9.309 28.386 1.00 95.19 170 THR A C 1
ATOM 1323 O O . THR A 1 170 ? 23.464 9.930 29.245 1.00 95.19 170 THR A O 1
ATOM 1326 N N . ARG A 1 171 ? 24.605 8.098 28.629 1.00 95.62 171 ARG A N 1
ATOM 1327 C CA . ARG A 1 171 ? 24.470 7.423 29.928 1.00 95.62 171 ARG A CA 1
ATOM 1328 C C . ARG A 1 171 ? 25.161 8.183 31.064 1.00 95.62 171 ARG A C 1
ATOM 1330 O O . ARG A 1 171 ? 24.609 8.242 32.161 1.00 95.62 171 ARG A O 1
ATOM 1337 N N . ALA A 1 172 ? 26.335 8.766 30.817 1.00 95.44 172 ALA A N 1
ATOM 1338 C CA . ALA A 1 172 ? 27.029 9.600 31.799 1.00 95.44 172 ALA A CA 1
ATOM 1339 C C . ALA A 1 172 ? 26.200 10.843 32.166 1.00 95.44 172 ALA A C 1
ATOM 1341 O O . ALA A 1 172 ? 25.952 11.074 33.347 1.00 95.44 172 ALA A O 1
ATOM 1342 N N . ARG A 1 173 ? 25.661 11.556 31.164 1.00 95.12 173 ARG A N 1
ATOM 1343 C CA . ARG A 1 173 ? 24.772 12.713 31.384 1.00 95.12 173 ARG A CA 1
ATOM 1344 C C . ARG A 1 173 ? 23.526 12.356 32.194 1.00 95.12 173 ARG A C 1
ATOM 1346 O O . ARG A 1 173 ? 23.170 13.079 33.116 1.00 95.12 173 ARG A O 1
ATOM 1353 N N . LEU A 1 174 ? 22.881 11.228 31.888 1.00 93.50 174 LEU A N 1
ATOM 1354 C CA . LEU A 1 174 ? 21.710 10.765 32.644 1.00 93.50 174 LEU A CA 1
ATOM 1355 C C . LEU A 1 174 ? 22.057 10.431 34.101 1.00 93.50 174 LEU A C 1
ATOM 1357 O O . LEU A 1 174 ? 21.258 10.685 34.999 1.00 93.50 174 LEU A O 1
ATOM 1361 N N . LYS A 1 175 ? 23.251 9.883 34.351 1.00 94.38 175 LYS A N 1
ATOM 1362 C CA . LYS A 1 175 ? 23.719 9.587 35.709 1.00 94.38 175 LYS A CA 1
ATOM 1363 C C . LYS A 1 175 ? 23.986 10.864 36.513 1.00 94.38 175 LYS A C 1
ATOM 1365 O O . LYS A 1 175 ? 23.626 10.909 37.684 1.00 94.38 175 LYS A O 1
ATOM 1370 N N . GLU A 1 176 ? 24.571 11.889 35.896 1.00 92.38 176 GLU A N 1
ATOM 1371 C CA . GLU A 1 176 ? 24.771 13.205 36.524 1.00 92.38 176 GLU A CA 1
ATOM 1372 C C . GLU A 1 176 ? 23.433 13.879 36.861 1.00 92.38 176 GLU A C 1
ATOM 1374 O O . GLU A 1 176 ? 23.247 14.345 37.983 1.00 92.38 176 GLU A O 1
ATOM 1379 N N . GLN A 1 177 ? 22.466 13.843 35.937 1.00 89.81 177 GLN A N 1
ATOM 1380 C CA . GLN A 1 177 ? 21.114 14.365 36.173 1.00 89.81 177 GLN A CA 1
ATOM 1381 C C . GLN A 1 177 ? 20.395 13.633 37.315 1.00 89.81 177 GLN A C 1
ATOM 1383 O O . GLN A 1 177 ? 19.756 14.269 38.151 1.00 89.81 177 GLN A O 1
ATOM 1388 N N . ALA A 1 178 ? 20.521 12.304 37.385 1.00 86.50 178 ALA A N 1
ATOM 1389 C CA . ALA A 1 178 ? 19.938 11.516 38.468 1.00 86.50 178 ALA A CA 1
ATOM 1390 C C . ALA A 1 178 ? 20.590 11.810 39.833 1.00 86.50 178 ALA A C 1
ATOM 1392 O O . ALA A 1 178 ? 19.895 11.813 40.846 1.00 86.50 178 ALA A O 1
ATOM 1393 N N . GLY A 1 179 ? 21.899 12.087 39.866 1.00 84.38 179 GLY A N 1
ATOM 1394 C CA . GLY A 1 179 ? 22.600 12.504 41.085 1.00 84.38 179 GLY A CA 1
ATOM 1395 C C . GLY A 1 179 ? 22.112 13.858 41.608 1.00 84.38 179 GLY A C 1
ATOM 1396 O O . GLY A 1 179 ? 21.782 13.975 42.784 1.00 84.38 179 GLY A O 1
ATOM 1397 N N . GLN A 1 180 ? 21.968 14.846 40.720 1.00 80.19 180 GLN A N 1
ATOM 1398 C CA . GLN A 1 180 ? 21.463 16.181 41.075 1.00 80.19 180 GLN A CA 1
ATOM 1399 C C . GLN A 1 180 ? 20.006 16.154 41.564 1.00 80.19 180 GLN A C 1
ATOM 1401 O O . GLN A 1 180 ? 19.658 16.857 42.512 1.00 80.19 180 GLN A O 1
ATOM 1406 N N . ALA A 1 181 ? 19.158 15.308 40.966 1.00 73.75 181 ALA A N 1
ATOM 1407 C CA . ALA A 1 181 ? 17.777 15.122 41.415 1.00 73.75 181 ALA A CA 1
ATOM 1408 C C . ALA A 1 181 ? 17.683 14.460 42.805 1.00 73.75 181 ALA A C 1
ATOM 1410 O O . ALA A 1 181 ? 16.733 14.715 43.542 1.00 73.75 181 ALA A O 1
ATOM 1411 N N . GLY A 1 182 ? 18.663 13.626 43.175 1.00 64.56 182 GLY A N 1
ATOM 1412 C CA . GLY A 1 182 ? 18.740 13.005 44.499 1.00 64.56 182 GLY A CA 1
ATOM 1413 C C . GLY A 1 182 ? 19.160 13.976 45.608 1.00 64.56 182 GLY A C 1
ATOM 1414 O O . GLY A 1 182 ? 18.630 13.891 46.712 1.00 64.56 182 GLY A O 1
ATOM 1415 N N . GLU A 1 183 ? 20.060 14.921 45.321 1.00 61.62 183 GLU A N 1
ATOM 1416 C CA . GLU A 1 183 ? 20.527 15.913 46.307 1.00 61.62 183 GLU A CA 1
ATOM 1417 C C . GLU A 1 183 ? 19.497 17.023 46.573 1.00 61.62 183 GLU A C 1
ATOM 1419 O O . GLU A 1 183 ? 19.357 17.460 47.713 1.00 61.62 183 GLU A O 1
ATOM 1424 N N . GLN A 1 184 ? 18.697 17.427 45.577 1.00 57.78 184 GLN A N 1
ATOM 1425 C CA . GLN A 1 184 ? 17.605 18.393 45.787 1.00 57.78 184 GLN A CA 1
ATOM 1426 C C . GLN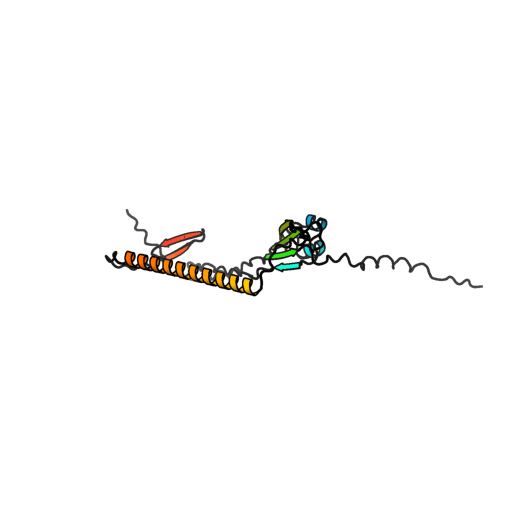 A 1 184 ? 16.403 17.821 46.558 1.00 57.78 184 GLN A C 1
ATOM 1428 O O . GLN A 1 184 ? 15.598 18.586 47.080 1.00 57.78 184 GLN A O 1
ATOM 1433 N N . ALA A 1 185 ? 16.282 16.496 46.674 1.00 54.44 185 ALA A N 1
ATOM 1434 C CA . ALA A 1 185 ? 15.227 15.844 47.454 1.00 54.44 185 ALA A CA 1
ATOM 1435 C C . ALA A 1 185 ? 15.587 15.659 48.948 1.00 54.44 185 ALA A C 1
ATOM 1437 O O . ALA A 1 185 ? 14.795 15.087 49.698 1.00 54.44 185 ALA A O 1
ATOM 1438 N N . GLY A 1 186 ? 16.777 16.101 49.379 1.00 52.19 186 GLY A N 1
ATOM 1439 C CA . GLY A 1 186 ? 17.337 15.809 50.703 1.00 52.19 186 GLY A CA 1
ATOM 1440 C C . GLY A 1 186 ? 17.048 16.812 51.826 1.00 52.19 186 GLY A C 1
ATOM 1441 O O . GLY A 1 186 ? 17.326 16.474 52.973 1.00 52.19 186 GLY A O 1
ATOM 1442 N N . ASP A 1 187 ? 16.494 17.999 51.549 1.00 51.62 187 ASP A N 1
ATOM 1443 C CA . ASP A 1 187 ? 16.403 19.085 52.552 1.00 51.62 187 ASP A CA 1
ATOM 1444 C C . ASP A 1 187 ? 14.978 19.595 52.843 1.00 51.62 187 ASP A C 1
ATOM 1446 O O . ASP A 1 187 ? 14.798 20.645 53.445 1.00 51.62 187 ASP A O 1
ATOM 1450 N N . ASP A 1 188 ? 13.942 18.834 52.470 1.00 52.28 188 ASP A N 1
ATOM 1451 C CA . ASP A 1 188 ? 12.545 19.150 52.826 1.00 52.28 188 ASP A CA 1
ATOM 1452 C C . ASP A 1 188 ? 11.972 18.130 53.830 1.00 52.28 188 ASP A C 1
ATOM 1454 O 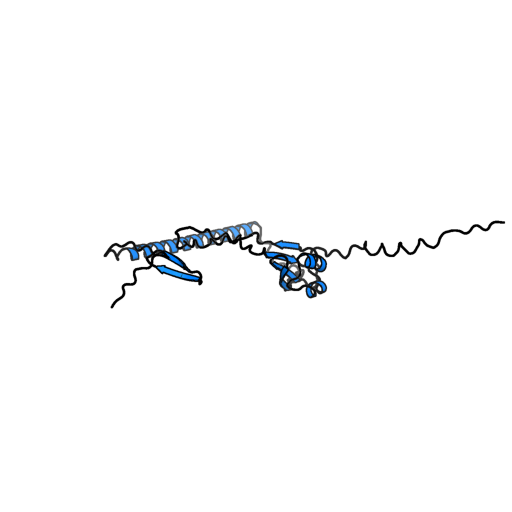O . ASP A 1 188 ? 10.819 17.697 53.781 1.00 52.28 188 ASP A O 1
ATOM 1458 N N . SER A 1 189 ? 12.822 17.700 54.772 1.00 51.12 189 SER A N 1
ATOM 1459 C CA . SER A 1 189 ? 12.452 16.815 55.883 1.00 51.12 189 SER A CA 1
ATOM 1460 C C . SER A 1 189 ? 11.896 17.597 57.078 1.00 51.12 189 SER A C 1
ATOM 1462 O O . SER A 1 189 ? 12.344 17.454 58.211 1.00 51.12 189 SER A O 1
ATOM 1464 N N . THR A 1 190 ? 10.845 18.388 56.852 1.00 52.78 190 THR A N 1
ATOM 1465 C CA . THR A 1 190 ? 9.982 18.836 57.952 1.00 52.78 190 THR A CA 1
ATOM 1466 C C . THR A 1 190 ? 8.548 18.415 57.656 1.00 52.78 190 THR A C 1
ATOM 1468 O O . THR A 1 190 ? 7.884 18.965 56.790 1.00 52.78 190 THR A O 1
ATOM 1471 N N . THR A 1 191 ? 8.071 17.427 58.420 1.00 52.41 191 THR A N 1
ATOM 1472 C CA . THR A 1 191 ? 6.721 16.823 58.440 1.00 52.41 191 THR A CA 1
ATOM 1473 C C . THR A 1 191 ? 6.414 15.749 57.385 1.00 52.41 191 THR A C 1
ATOM 1475 O O . THR A 1 191 ? 5.897 15.984 56.299 1.00 52.41 191 THR A O 1
ATOM 1478 N N . GLY A 1 192 ? 6.671 14.497 57.777 1.00 52.25 192 GLY A N 1
ATOM 1479 C CA . GLY A 1 192 ? 6.319 13.303 57.020 1.00 52.25 192 GLY A CA 1
ATOM 1480 C C . GLY A 1 192 ? 4.817 13.156 56.768 1.00 52.25 192 GLY A C 1
ATOM 1481 O O . GLY A 1 192 ? 4.043 12.861 57.676 1.00 52.25 192 GLY A O 1
ATOM 1482 N N . ARG A 1 193 ? 4.437 13.251 55.495 1.00 53.44 193 ARG A N 1
ATOM 1483 C CA . ARG A 1 193 ? 3.307 12.533 54.899 1.00 53.44 193 ARG A CA 1
ATOM 1484 C C . ARG A 1 193 ? 3.727 12.110 53.497 1.00 53.44 193 ARG A C 1
ATOM 1486 O O . ARG A 1 193 ? 3.872 12.948 52.616 1.00 53.44 193 ARG A O 1
ATOM 1493 N N . SER A 1 194 ? 3.937 10.809 53.300 1.00 50.41 194 SER A N 1
ATOM 1494 C CA . SER A 1 194 ? 4.079 10.221 51.965 1.00 50.41 194 SER A CA 1
ATOM 1495 C C . SER A 1 194 ? 2.801 10.525 51.178 1.00 50.41 194 SER A C 1
ATOM 1497 O O . SER A 1 194 ? 1.750 9.946 51.452 1.00 50.41 194 SER A O 1
ATOM 1499 N N . LYS A 1 195 ? 2.858 11.509 50.275 1.00 56.31 195 LYS A N 1
ATOM 1500 C CA . LYS A 1 195 ? 1.732 11.896 49.424 1.00 56.31 195 LYS A CA 1
ATOM 1501 C C . LYS A 1 195 ? 1.721 10.966 48.217 1.00 56.31 195 LYS A C 1
ATOM 1503 O O . LYS A 1 195 ? 2.538 11.095 47.308 1.00 56.31 195 LYS A O 1
ATOM 1508 N N . THR A 1 196 ? 0.836 9.977 48.228 1.00 58.94 196 THR A N 1
ATOM 1509 C CA . THR A 1 196 ? 0.597 9.136 47.054 1.00 58.94 196 THR A CA 1
ATOM 1510 C C . THR A 1 196 ? -0.221 9.945 46.051 1.00 58.94 196 THR A C 1
ATOM 1512 O O . THR A 1 196 ? -1.413 10.145 46.250 1.00 58.94 196 THR A O 1
ATOM 1515 N N . ILE A 1 197 ? 0.422 10.442 44.992 1.00 56.62 197 ILE A N 1
ATOM 1516 C CA . ILE A 1 197 ? -0.270 11.157 43.914 1.00 56.62 197 ILE A CA 1
ATOM 1517 C C . ILE A 1 197 ? -0.818 10.119 42.933 1.00 56.62 197 ILE A C 1
ATOM 1519 O O . ILE A 1 197 ? -0.060 9.417 42.260 1.00 56.62 197 ILE A O 1
ATOM 1523 N N . TYR A 1 198 ? -2.141 10.026 42.840 1.00 62.09 198 TYR A N 1
ATOM 1524 C CA . TYR A 1 198 ? -2.823 9.192 41.861 1.00 62.09 198 TYR A CA 1
ATOM 1525 C C . TYR A 1 198 ? -2.876 9.923 40.520 1.00 62.09 198 TYR A C 1
ATOM 1527 O O . TYR A 1 198 ? -3.312 11.073 40.441 1.00 62.09 198 TYR A O 1
ATOM 1535 N N . ARG A 1 199 ? -2.441 9.238 39.457 1.00 63.97 199 ARG A N 1
ATOM 1536 C CA . ARG A 1 199 ? -2.567 9.702 38.072 1.00 63.97 199 ARG A CA 1
ATOM 1537 C C . ARG A 1 199 ? -3.680 8.919 37.390 1.00 63.97 199 ARG A C 1
ATOM 1539 O O . ARG A 1 199 ? -3.541 7.713 37.191 1.00 63.97 199 ARG A O 1
ATOM 1546 N N . SER A 1 200 ? -4.751 9.596 36.994 1.00 66.94 200 SER A N 1
ATOM 1547 C CA . SER A 1 200 ? -5.809 9.008 36.168 1.00 66.94 200 SER A CA 1
ATOM 1548 C C . SER A 1 200 ? -6.047 9.854 34.920 1.00 66.94 200 SER A C 1
ATOM 1550 O O . SER A 1 200 ? -5.966 11.081 34.951 1.00 66.94 200 SER A O 1
ATOM 1552 N N . VAL A 1 201 ? -6.288 9.186 33.794 1.00 63.66 201 VAL A N 1
ATOM 1553 C CA . VAL A 1 201 ? -6.679 9.835 32.538 1.00 63.66 201 VAL A CA 1
ATOM 1554 C C . VAL A 1 201 ? -8.198 9.778 32.467 1.00 63.66 201 VAL A C 1
ATOM 1556 O O . VAL A 1 201 ? -8.777 8.692 32.531 1.00 63.66 201 VAL A O 1
ATOM 1559 N N . GLN A 1 202 ? -8.836 10.942 32.415 1.00 70.94 202 GLN A N 1
ATOM 1560 C CA . GLN A 1 202 ? -10.285 11.066 32.338 1.00 70.94 202 GLN A CA 1
ATOM 1561 C C . GLN A 1 202 ? -10.783 10.786 30.904 1.00 70.94 202 GLN A C 1
ATOM 1563 O O . GLN A 1 202 ? -10.005 10.866 29.949 1.00 70.94 202 GLN A O 1
ATOM 1568 N N . PRO A 1 203 ? -12.074 10.449 30.719 1.00 63.31 203 PRO A N 1
ATOM 1569 C CA . PRO A 1 203 ? -12.646 10.118 29.408 1.00 63.31 203 PRO A CA 1
ATOM 1570 C C . PRO A 1 203 ? -12.582 11.253 28.376 1.00 63.31 203 PRO A C 1
ATOM 1572 O O . PRO A 1 203 ? -12.665 10.995 27.179 1.00 63.31 203 PRO A O 1
ATOM 1575 N N . ASP A 1 204 ? -12.444 12.497 28.833 1.00 66.56 204 ASP A N 1
ATOM 1576 C CA . ASP A 1 204 ? -12.283 13.695 28.005 1.00 66.56 204 ASP A CA 1
ATOM 1577 C C . ASP A 1 204 ? -10.826 13.931 27.552 1.00 66.56 204 ASP A C 1
ATOM 1579 O O . ASP A 1 204 ? -10.545 14.887 26.832 1.00 66.56 204 ASP A O 1
ATOM 1583 N N . GLY A 1 205 ? -9.895 13.058 27.959 1.00 69.25 205 GLY A N 1
ATOM 1584 C CA . GLY A 1 205 ? -8.466 13.163 27.668 1.00 69.25 205 GLY A CA 1
ATOM 1585 C C . GLY A 1 205 ? -7.684 14.043 28.648 1.00 69.25 205 GLY A C 1
ATOM 1586 O O . GLY A 1 205 ? -6.462 14.148 28.521 1.00 69.25 205 GLY A O 1
ATOM 1587 N N . SER A 1 206 ? -8.339 14.650 29.642 1.00 61.00 206 SER A N 1
ATOM 1588 C CA . SER A 1 206 ? -7.651 15.392 30.698 1.00 61.00 206 SER A CA 1
ATOM 1589 C C . SER A 1 206 ? -6.943 14.437 31.670 1.00 61.00 206 SER A C 1
ATOM 1591 O O . SER A 1 206 ? -7.347 13.290 31.875 1.00 61.00 206 SER A O 1
ATOM 1593 N N . THR A 1 207 ? -5.823 14.875 32.253 1.00 66.69 207 THR A N 1
ATOM 1594 C CA . THR A 1 207 ? -5.082 14.079 33.245 1.00 66.69 207 THR A CA 1
ATOM 1595 C C . THR A 1 207 ? -5.329 14.661 34.629 1.00 66.69 207 THR A C 1
ATOM 1597 O O . THR A 1 207 ? -4.986 15.815 34.880 1.00 66.69 207 THR A O 1
ATOM 1600 N N . TYR A 1 208 ? -5.909 13.869 35.527 1.00 68.00 208 TYR A N 1
ATOM 1601 C CA . TYR A 1 208 ? -6.096 14.241 36.923 1.00 68.00 208 TYR A CA 1
ATOM 1602 C C . TYR A 1 208 ? -4.880 13.823 37.753 1.00 68.00 208 TYR A C 1
ATOM 1604 O O . TYR A 1 208 ? -4.386 12.697 37.632 1.00 68.00 208 TYR A O 1
ATOM 1612 N N . PHE A 1 209 ? -4.432 14.738 38.611 1.00 62.94 209 PHE A N 1
ATOM 1613 C CA . PHE A 1 209 ? -3.424 14.506 39.638 1.00 62.94 209 PHE A CA 1
ATOM 1614 C C . PHE A 1 209 ? -4.044 14.875 40.983 1.00 62.94 209 PHE A C 1
ATOM 1616 O O . PHE A 1 209 ? -4.367 16.039 41.213 1.00 62.94 209 PHE A O 1
ATOM 1623 N N . GLY A 1 210 ? -4.230 13.895 41.861 1.00 68.31 210 GLY A N 1
ATOM 1624 C CA . GLY A 1 210 ? -4.795 14.138 43.184 1.00 68.31 210 GLY A CA 1
ATOM 1625 C C . GLY A 1 210 ? -4.332 13.118 44.209 1.00 68.31 210 GLY A C 1
ATOM 1626 O O . GLY A 1 210 ? -3.876 12.031 43.863 1.00 68.31 210 GLY A O 1
ATOM 1627 N N . ASP A 1 211 ? -4.446 13.484 45.481 1.00 61.56 211 ASP A N 1
ATOM 1628 C CA . ASP A 1 211 ? -3.993 12.657 46.608 1.00 61.56 211 ASP A CA 1
ATOM 1629 C C . ASP A 1 211 ? -5.031 11.605 47.036 1.00 61.56 211 ASP A C 1
ATOM 1631 O O . ASP A 1 211 ? -4.779 10.810 47.940 1.00 61.56 211 ASP A O 1
ATOM 1635 N N . ALA A 1 212 ? -6.204 11.603 46.398 1.00 59.72 212 ALA A N 1
ATOM 1636 C CA . ALA A 1 212 ? -7.284 10.656 46.637 1.00 59.72 212 ALA A CA 1
ATOM 1637 C C . ALA A 1 212 ? -7.548 9.818 45.373 1.00 59.72 212 ALA A C 1
ATOM 1639 O O . ALA A 1 212 ? -7.488 10.354 44.258 1.00 59.72 212 ALA A O 1
ATOM 1640 N N . PRO A 1 213 ? -7.840 8.514 45.519 1.00 62.09 213 PRO A N 1
ATOM 1641 C CA . PRO A 1 213 ? -8.210 7.675 44.392 1.00 62.09 213 PRO A CA 1
ATOM 1642 C C . PRO A 1 213 ? -9.494 8.208 43.726 1.00 62.09 213 PRO A C 1
ATOM 1644 O O . PRO A 1 213 ? -10.412 8.667 44.411 1.00 62.09 213 PRO A O 1
ATOM 1647 N N . PRO A 1 214 ? -9.584 8.158 42.385 1.00 55.09 214 PRO A N 1
ATOM 1648 C CA . PRO A 1 214 ? -10.757 8.636 41.661 1.00 55.09 214 PRO A CA 1
ATOM 1649 C C . PRO A 1 214 ? -11.999 7.835 42.084 1.00 55.09 214 PRO A C 1
ATOM 1651 O O . PRO A 1 214 ? -12.079 6.636 41.827 1.00 55.09 214 PRO A O 1
ATOM 1654 N N . GLY A 1 215 ? -12.951 8.499 42.750 1.00 62.41 215 GLY A N 1
ATOM 1655 C CA . GLY A 1 215 ? -14.196 7.896 43.250 1.00 62.41 215 GLY A CA 1
ATOM 1656 C C . GLY A 1 215 ? -14.493 8.152 44.733 1.00 62.41 215 GLY A C 1
ATOM 1657 O O . GLY A 1 215 ? -15.644 8.026 45.140 1.00 62.41 215 GLY A O 1
ATOM 1658 N N . GLU A 1 216 ? -13.509 8.573 45.532 1.00 55.03 216 GLU A N 1
ATOM 1659 C CA . GLU A 1 216 ? -13.737 9.035 46.907 1.00 55.03 216 GLU A CA 1
ATOM 1660 C C . GLU A 1 216 ? -13.779 10.566 46.932 1.00 55.03 216 GLU A C 1
ATOM 1662 O O . GLU A 1 216 ? -12.753 11.243 46.880 1.00 55.03 216 GLU A O 1
ATOM 1667 N N . SER A 1 217 ? -14.982 11.142 46.980 1.00 52.22 217 SER A N 1
ATOM 1668 C CA . SER A 1 217 ? -15.136 12.585 47.161 1.00 52.22 217 SER A CA 1
ATOM 1669 C C . SER A 1 217 ? -14.556 12.996 48.516 1.00 52.22 217 SER A C 1
ATOM 1671 O O . SER A 1 217 ? -15.063 12.586 49.565 1.00 52.22 217 SER A O 1
ATOM 1673 N N . SER A 1 218 ? -13.540 13.858 48.508 1.00 48.09 218 SER A N 1
ATOM 1674 C CA . SER A 1 218 ? -13.175 14.657 49.675 1.00 48.09 218 SER A CA 1
ATOM 1675 C C . SER A 1 218 ? -14.421 15.410 50.137 1.00 48.09 218 SER A C 1
ATOM 1677 O O . SER A 1 218 ? -14.991 16.174 49.357 1.00 48.09 218 SER A O 1
ATOM 1679 N N . ARG A 1 219 ? -14.864 15.149 51.375 1.00 44.91 219 ARG A N 1
ATOM 1680 C CA . ARG A 1 219 ? -15.997 15.825 52.021 1.00 44.91 219 ARG A CA 1
ATOM 1681 C C . ARG A 1 219 ? -15.998 17.310 51.659 1.00 44.91 219 ARG A C 1
ATOM 1683 O O . ARG A 1 219 ? -15.058 18.027 51.991 1.00 44.91 219 ARG A O 1
ATOM 1690 N N . VAL A 1 220 ? -17.068 17.745 51.001 1.00 41.47 220 VAL A N 1
ATOM 1691 C CA . VAL A 1 220 ? -17.405 19.159 50.859 1.00 41.47 220 VAL A CA 1
ATOM 1692 C C . VAL A 1 220 ? -17.636 19.676 52.276 1.00 41.47 220 VAL A C 1
ATOM 1694 O O . VAL A 1 220 ? -18.642 19.352 52.904 1.00 41.47 220 VAL A O 1
ATOM 1697 N N . ILE A 1 221 ? -16.664 20.406 52.822 1.00 39.78 221 ILE A N 1
ATOM 1698 C CA . ILE A 1 221 ? -16.893 21.226 54.007 1.00 39.78 221 ILE A CA 1
ATOM 1699 C C . ILE A 1 221 ? -17.720 22.400 53.497 1.00 39.78 221 ILE A C 1
ATOM 1701 O O . ILE A 1 221 ? -17.194 23.293 52.835 1.00 39.78 221 ILE A O 1
ATOM 1705 N N . ALA A 1 222 ? -19.029 22.343 53.731 1.00 41.41 222 ALA A N 1
ATOM 1706 C CA . ALA A 1 222 ? -19.866 23.522 53.620 1.00 41.41 222 ALA A CA 1
ATOM 1707 C C . ALA A 1 222 ? -19.381 24.519 54.681 1.00 41.41 222 ALA A C 1
ATOM 1709 O O . ALA A 1 222 ? -19.313 24.190 55.866 1.00 41.41 222 ALA A O 1
ATOM 1710 N N . VAL A 1 223 ? -18.960 25.692 54.224 1.00 40.44 223 VAL A N 1
ATOM 1711 C CA . VAL A 1 223 ? -18.771 26.871 55.065 1.00 40.44 223 VAL A CA 1
ATOM 1712 C C . VAL A 1 223 ? -20.121 27.585 55.052 1.00 40.44 223 VAL A C 1
ATOM 1714 O O . VAL A 1 223 ? -20.628 27.850 53.960 1.00 40.44 223 VAL A O 1
ATOM 1717 N N . ASP A 1 224 ? -20.700 27.779 56.240 1.00 45.84 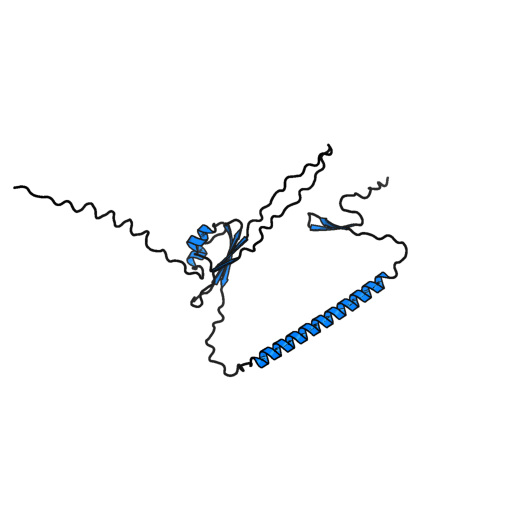224 ASP A N 1
ATOM 1718 C CA . ASP A 1 224 ? -21.953 28.524 56.460 1.00 45.84 224 ASP A CA 1
ATOM 1719 C C . ASP A 1 224 ? -21.890 29.960 55.908 1.00 45.84 224 ASP A C 1
ATOM 1721 O O . ASP A 1 224 ? -20.810 30.594 56.008 1.00 45.84 224 ASP A O 1
#

Sequence (224 aa):
MGILEPPGRAVMIMAALLGAWLLPGPRAEAGQIESSAYFHLRRGMSESEVLVRAGAPDLVTSPGLEAVEVKRGMVDRGVDGEMSFDTFRRTRIPTIARWHYVPGPEETDPFITIITFRGGEIWEIERTKVFSRHRSEVSASPSQRQISDAEIRRERADNTLKAAEAYAATRARLKEQAGQAGEQAGDDSTTGRSKTIYRSVQPDGSTYFGDAPPGESSRVIAVD

Foldseek 3Di:
DDDDDDDDDDPPPVVPVVPPVPPPDPQPDQADFDPVLVVVDDWFAFPVNNCVRRNAFPDKDWPPDQPQPQPQDDQDQDPVRDGDRPPGPRPRFFTKMKGWHFHDPPDPWTWIWIFIDGNRTTPDIDIDTDPPPPVPVPPPPVPPPPCDPVNVVVVVVVVVVVVVVVVVVVVVVVVVVVVVVVVVVPPPPDDDDPQDWDWDQDPVRDIDTDSDDPPDDDDDPDDD